Protein AF-A0A2G2F4S7-F1 (afdb_monomer_lite)

Structure (mmCIF, N/CA/C/O backbone):
data_AF-A0A2G2F4S7-F1
#
_entry.id   AF-A0A2G2F4S7-F1
#
loop_
_atom_site.group_PDB
_atom_site.id
_atom_site.type_symbol
_atom_site.label_atom_id
_atom_site.label_alt_id
_atom_site.label_comp_id
_atom_site.label_asym_id
_atom_site.label_entity_id
_atom_site.label_seq_id
_atom_site.pdbx_PDB_ins_code
_atom_site.Cartn_x
_atom_site.Cartn_y
_atom_site.Cartn_z
_atom_site.occupancy
_atom_site.B_iso_or_equiv
_atom_site.auth_seq_id
_atom_site.auth_comp_id
_atom_site.auth_asym_id
_atom_site.auth_atom_id
_atom_site.pdbx_PDB_model_num
ATOM 1 N N . MET A 1 1 ? 14.386 3.477 -25.459 1.00 86.25 1 MET A N 1
ATOM 2 C CA . MET A 1 1 ? 14.648 4.727 -24.698 1.00 86.25 1 MET A CA 1
ATOM 3 C C . MET A 1 1 ? 14.691 4.383 -23.220 1.00 86.25 1 MET A C 1
ATOM 5 O O . MET A 1 1 ? 13.922 3.519 -22.829 1.00 86.25 1 MET A O 1
ATOM 9 N N . THR A 1 2 ? 15.560 4.999 -22.415 1.00 92.56 2 THR A N 1
ATOM 10 C CA . THR A 1 2 ? 15.584 4.765 -20.958 1.00 92.56 2 THR A CA 1
ATOM 11 C C . THR A 1 2 ? 15.075 6.004 -20.234 1.00 92.56 2 THR A C 1
ATOM 13 O O . THR A 1 2 ? 15.556 7.101 -20.508 1.00 92.56 2 THR A O 1
ATOM 16 N N . LYS A 1 3 ? 14.097 5.843 -19.339 1.00 93.88 3 LYS A N 1
ATOM 17 C CA . LYS A 1 3 ? 13.541 6.923 -18.520 1.00 93.88 3 LYS A CA 1
ATOM 18 C C . LYS A 1 3 ? 13.663 6.567 -17.045 1.00 93.88 3 LYS A C 1
ATOM 20 O O . LYS A 1 3 ? 13.126 5.554 -16.609 1.00 93.88 3 LYS A O 1
ATOM 25 N N . THR A 1 4 ? 14.333 7.420 -16.286 1.00 93.81 4 THR A N 1
ATOM 26 C CA . THR A 1 4 ? 14.472 7.258 -14.838 1.00 93.81 4 THR A CA 1
ATOM 27 C C . THR A 1 4 ? 13.411 8.092 -14.132 1.00 93.81 4 THR A C 1
ATOM 29 O O . THR A 1 4 ? 13.209 9.258 -14.468 1.00 93.81 4 THR A O 1
ATOM 32 N N . LEU A 1 5 ? 12.702 7.484 -13.188 1.00 92.06 5 LEU A N 1
ATOM 33 C CA . LEU A 1 5 ? 11.611 8.084 -12.428 1.00 92.06 5 LEU A CA 1
ATOM 34 C C . LEU A 1 5 ? 11.790 7.773 -10.941 1.00 92.06 5 LEU A C 1
ATOM 36 O O . LEU A 1 5 ? 12.429 6.791 -10.562 1.00 92.06 5 LEU A O 1
ATOM 40 N N . ARG A 1 6 ? 11.177 8.587 -10.082 1.00 92.94 6 ARG A N 1
ATOM 41 C CA . ARG A 1 6 ? 11.036 8.241 -8.667 1.00 92.94 6 ARG A CA 1
ATOM 42 C C . ARG A 1 6 ? 10.055 7.080 -8.533 1.00 92.94 6 ARG A C 1
ATOM 44 O O . ARG A 1 6 ? 9.007 7.082 -9.182 1.00 92.94 6 ARG A O 1
ATOM 51 N N . TYR A 1 7 ? 10.360 6.114 -7.674 1.00 93.69 7 TYR A N 1
ATOM 52 C CA . TYR A 1 7 ? 9.402 5.068 -7.348 1.00 93.69 7 TYR A CA 1
ATOM 53 C C . TYR A 1 7 ? 8.193 5.673 -6.636 1.00 93.69 7 TYR A C 1
ATOM 55 O O . TYR A 1 7 ? 8.302 6.198 -5.527 1.00 93.69 7 TYR A O 1
ATOM 63 N N . SER A 1 8 ? 7.041 5.592 -7.288 1.00 93.50 8 SER A N 1
ATOM 64 C CA . SER A 1 8 ? 5.758 6.005 -6.743 1.00 93.50 8 SER A CA 1
ATOM 65 C C . SER A 1 8 ? 4.651 5.176 -7.386 1.00 93.50 8 SER A C 1
ATOM 67 O O . SER A 1 8 ? 4.813 4.674 -8.504 1.00 93.50 8 SER A O 1
ATOM 69 N N . THR A 1 9 ? 3.537 5.012 -6.677 1.00 93.81 9 THR A N 1
ATOM 70 C CA . THR A 1 9 ? 2.389 4.244 -7.174 1.00 93.81 9 THR A CA 1
ATOM 71 C C . THR A 1 9 ? 1.823 4.871 -8.448 1.00 93.81 9 THR A C 1
ATOM 73 O O . THR A 1 9 ? 1.446 4.152 -9.366 1.00 93.81 9 THR A O 1
ATOM 76 N N . GLU A 1 10 ? 1.854 6.198 -8.557 1.00 95.12 10 GLU A N 1
ATOM 77 C CA . GLU A 1 10 ? 1.366 6.949 -9.717 1.00 95.12 10 GLU A CA 1
ATOM 78 C C . GLU A 1 10 ? 2.208 6.661 -10.966 1.00 95.12 10 GLU A C 1
ATOM 80 O O . GLU A 1 10 ? 1.663 6.420 -12.040 1.00 95.12 10 GLU A O 1
ATOM 85 N N . ASN A 1 11 ? 3.539 6.622 -10.832 1.00 95.38 11 ASN A N 1
ATOM 86 C CA . ASN A 1 11 ? 4.430 6.308 -11.952 1.00 95.38 11 ASN A CA 1
ATOM 87 C C . ASN A 1 11 ? 4.280 4.854 -12.416 1.00 95.38 11 ASN A C 1
ATOM 89 O O . ASN A 1 11 ? 4.353 4.582 -13.613 1.00 95.38 11 ASN A O 1
ATOM 93 N N . ILE A 1 12 ? 4.056 3.924 -11.483 1.00 96.12 12 ILE A N 1
ATOM 94 C CA . ILE A 1 12 ? 3.771 2.518 -11.804 1.00 96.12 12 ILE A CA 1
ATOM 95 C C . ILE A 1 12 ? 2.440 2.417 -12.550 1.00 96.12 12 ILE A C 1
ATOM 97 O O . ILE A 1 12 ? 2.368 1.771 -13.595 1.00 96.12 12 ILE A O 1
ATOM 101 N N . GLN A 1 13 ? 1.407 3.090 -12.039 1.00 96.75 13 GLN A N 1
ATOM 102 C CA . GLN A 1 13 ? 0.083 3.103 -12.646 1.00 96.75 13 GLN A CA 1
ATOM 103 C C . GLN A 1 13 ? 0.127 3.674 -14.065 1.00 96.75 13 GLN A C 1
ATOM 105 O O . GLN A 1 13 ? -0.440 3.084 -14.976 1.00 96.75 13 GLN A O 1
ATOM 110 N N . LEU A 1 14 ? 0.888 4.749 -14.284 1.00 96.12 14 LEU A N 1
ATOM 111 C CA . LEU A 1 14 ? 1.078 5.339 -15.607 1.00 96.12 14 LEU A CA 1
ATOM 112 C C . LEU A 1 14 ? 1.657 4.334 -16.620 1.00 96.12 14 LEU A C 1
ATOM 114 O O . LEU A 1 14 ? 1.235 4.305 -17.777 1.00 96.12 14 LEU A O 1
ATOM 118 N N . ILE A 1 15 ? 2.623 3.509 -16.199 1.00 96.06 15 ILE A N 1
ATOM 119 C CA . ILE A 1 15 ? 3.215 2.465 -17.052 1.00 96.06 15 ILE A CA 1
ATOM 120 C C . ILE A 1 15 ? 2.180 1.375 -17.352 1.00 96.06 15 ILE A C 1
ATOM 122 O O . ILE A 1 15 ? 2.045 0.961 -18.506 1.00 96.06 15 ILE A O 1
ATOM 126 N N . PHE A 1 16 ? 1.431 0.937 -16.340 1.00 97.19 16 PHE A N 1
ATOM 127 C CA . PHE A 1 16 ? 0.378 -0.064 -16.500 1.00 97.19 16 PHE A CA 1
ATOM 128 C C . PHE A 1 16 ? -0.735 0.410 -17.443 1.00 97.19 16 PHE A C 1
ATOM 130 O O . PHE A 1 16 ? -1.082 -0.289 -18.395 1.00 97.19 16 PHE A O 1
ATOM 137 N N . ASP A 1 17 ? -1.245 1.623 -17.235 1.00 96.75 17 ASP A N 1
ATOM 138 C CA . ASP A 1 17 ? -2.296 2.218 -18.061 1.00 96.75 17 ASP A CA 1
ATOM 139 C C . ASP A 1 17 ? -1.832 2.383 -19.510 1.00 96.75 17 ASP A C 1
ATOM 141 O O . ASP A 1 17 ? -2.603 2.158 -20.444 1.00 96.75 17 ASP A O 1
ATOM 145 N N . ASN A 1 18 ? -0.552 2.708 -19.725 1.00 94.88 18 ASN A N 1
ATOM 146 C CA . ASN A 1 18 ? 0.023 2.746 -21.065 1.00 94.88 18 ASN A CA 1
ATOM 147 C C . ASN A 1 18 ? -0.037 1.375 -21.753 1.00 94.88 18 ASN A C 1
ATOM 149 O O . ASN A 1 18 ? -0.498 1.292 -22.893 1.00 94.88 18 ASN A O 1
ATOM 153 N N . LEU A 1 19 ? 0.381 0.305 -21.069 1.00 95.12 19 LEU A N 1
ATOM 154 C CA . LEU A 1 19 ? 0.315 -1.053 -21.614 1.00 95.12 19 LEU A CA 1
ATOM 155 C C . LEU A 1 19 ? -1.133 -1.492 -21.873 1.00 95.12 19 LEU A C 1
ATOM 157 O O . LEU A 1 19 ? -1.425 -2.025 -22.944 1.00 95.12 19 LEU A O 1
ATOM 161 N N . LYS A 1 20 ? -2.050 -1.193 -20.946 1.00 96.56 20 LYS A N 1
ATOM 162 C CA . LYS A 1 20 ? -3.486 -1.469 -21.083 1.00 96.56 20 LYS A CA 1
ATOM 163 C C . LYS A 1 20 ? -4.085 -0.777 -22.304 1.00 96.56 20 LYS A C 1
ATOM 165 O O . LYS A 1 20 ? -4.735 -1.431 -23.113 1.00 96.56 20 LYS A O 1
ATOM 170 N N . ASN A 1 21 ? -3.812 0.513 -22.486 1.00 95.56 21 ASN A N 1
ATOM 171 C CA . ASN A 1 21 ? -4.288 1.282 -23.639 1.00 95.56 21 ASN A CA 1
ATOM 172 C C . ASN A 1 21 ? -3.726 0.757 -24.966 1.00 95.56 21 ASN A C 1
ATOM 174 O O . ASN A 1 21 ? -4.396 0.775 -25.994 1.00 95.56 21 ASN A O 1
ATOM 178 N N . ILE A 1 22 ? -2.487 0.276 -24.966 1.00 92.62 22 ILE A N 1
ATOM 179 C CA . ILE A 1 22 ? -1.871 -0.313 -26.156 1.00 92.62 22 ILE A CA 1
ATOM 180 C C . ILE A 1 22 ? -2.494 -1.683 -26.480 1.00 92.62 22 ILE A C 1
ATOM 182 O O . ILE A 1 22 ? -2.705 -2.009 -27.652 1.00 92.62 22 ILE A O 1
ATOM 186 N N . GLN A 1 23 ? -2.835 -2.471 -25.457 1.00 93.88 23 GLN A N 1
ATOM 187 C CA . GLN A 1 23 ? -3.531 -3.744 -25.626 1.00 93.88 23 GLN A CA 1
ATOM 188 C C . GLN A 1 23 ? -4.961 -3.553 -26.148 1.00 93.88 23 GLN A C 1
ATOM 190 O O . GLN A 1 23 ? -5.363 -4.280 -27.055 1.00 93.88 23 GLN A O 1
ATOM 195 N N . THR A 1 24 ? -5.704 -2.551 -25.662 1.00 94.38 24 THR A N 1
ATOM 196 C CA . THR A 1 24 ? -7.058 -2.248 -26.172 1.00 94.38 24 THR A CA 1
ATOM 197 C C . THR A 1 24 ? -7.052 -1.783 -27.630 1.00 94.38 24 THR A C 1
ATOM 199 O O . THR A 1 24 ? -8.020 -2.013 -28.346 1.00 94.38 24 THR A O 1
ATOM 202 N N . GLN A 1 25 ? -5.944 -1.209 -28.110 1.00 93.00 25 GLN A N 1
ATOM 203 C CA . GLN A 1 25 ? -5.728 -0.868 -29.524 1.00 93.00 25 GLN A CA 1
ATOM 204 C C . GLN A 1 25 ? -5.331 -2.074 -30.402 1.00 93.00 25 GLN A C 1
ATOM 206 O O . GLN A 1 25 ? -4.985 -1.896 -31.571 1.00 93.00 25 GLN A O 1
ATOM 211 N N . GLY A 1 26 ? -5.317 -3.294 -29.854 1.00 90.31 26 GLY A N 1
ATOM 212 C CA . GLY A 1 26 ? -4.954 -4.516 -30.579 1.00 90.31 26 GLY A CA 1
ATOM 213 C C . GLY A 1 26 ? -3.453 -4.669 -30.846 1.00 90.31 26 GLY A C 1
ATOM 214 O O . GLY A 1 26 ? -3.053 -5.523 -31.633 1.00 90.31 26 GLY A O 1
ATOM 215 N N . LYS A 1 27 ? -2.604 -3.855 -30.207 1.00 89.00 27 LYS A N 1
ATOM 216 C CA . LYS A 1 27 ? -1.142 -3.872 -30.388 1.00 89.00 27 LYS A CA 1
ATOM 217 C C . LYS A 1 27 ? -0.421 -4.247 -29.099 1.00 89.00 27 LYS A C 1
ATOM 219 O O . LYS A 1 27 ? 0.514 -3.552 -28.710 1.00 89.00 27 LYS A O 1
ATOM 224 N N . ALA A 1 28 ? -0.859 -5.325 -28.444 1.00 91.06 28 ALA A N 1
ATOM 225 C CA . ALA A 1 28 ? -0.285 -5.794 -27.183 1.00 91.06 28 ALA A CA 1
ATOM 226 C C . ALA A 1 28 ? 1.253 -5.823 -27.238 1.00 91.06 28 ALA A C 1
ATOM 228 O O . ALA A 1 28 ? 1.849 -6.304 -28.205 1.00 91.06 28 ALA A O 1
ATOM 229 N N . ARG A 1 29 ? 1.888 -5.260 -26.208 1.00 93.56 29 ARG A N 1
ATOM 230 C CA . ARG A 1 29 ? 3.345 -5.230 -26.075 1.00 93.56 29 ARG A CA 1
ATOM 231 C C . ARG A 1 29 ? 3.771 -6.192 -24.992 1.00 93.56 29 ARG A C 1
ATOM 233 O O . ARG A 1 29 ? 3.187 -6.193 -23.912 1.00 93.56 29 ARG A O 1
ATOM 240 N N . ASP A 1 30 ? 4.840 -6.920 -25.272 1.00 96.25 30 ASP A N 1
ATOM 241 C CA . ASP A 1 30 ? 5.502 -7.681 -24.231 1.00 96.25 30 ASP A CA 1
ATOM 242 C C . ASP A 1 30 ? 6.192 -6.719 -23.265 1.00 96.25 30 ASP A C 1
ATOM 244 O O . ASP A 1 30 ? 6.779 -5.705 -23.669 1.00 96.25 30 ASP A O 1
ATOM 248 N N . PHE A 1 31 ? 6.175 -7.074 -21.994 1.00 96.62 31 PHE A N 1
ATOM 249 C CA . PHE A 1 31 ? 6.892 -6.390 -20.943 1.00 96.62 31 PHE A CA 1
ATOM 250 C C . PHE A 1 31 ? 7.660 -7.394 -20.082 1.00 96.62 31 PHE A C 1
ATOM 252 O O . PHE A 1 31 ? 7.333 -8.575 -20.024 1.00 96.62 31 PHE A O 1
ATOM 259 N N . GLU A 1 32 ? 8.701 -6.911 -19.420 1.00 97.06 32 GLU A N 1
ATOM 260 C CA . GLU A 1 32 ? 9.493 -7.646 -18.439 1.00 97.06 32 GLU A CA 1
ATOM 261 C C . GLU A 1 32 ? 9.746 -6.722 -17.247 1.00 97.06 32 GLU A C 1
ATOM 263 O O . GLU A 1 32 ? 9.950 -5.515 -17.424 1.00 97.06 32 GLU A O 1
ATOM 268 N N . ILE A 1 33 ? 9.723 -7.271 -16.034 1.00 97.75 33 ILE A N 1
ATOM 269 C CA . ILE A 1 33 ? 9.942 -6.494 -14.810 1.00 97.75 33 ILE A CA 1
ATOM 270 C C . ILE A 1 33 ? 11.137 -7.068 -14.066 1.00 97.75 33 ILE A C 1
ATOM 272 O O . ILE A 1 33 ? 11.222 -8.275 -13.814 1.00 97.75 33 ILE A O 1
ATOM 276 N N . ARG A 1 34 ? 12.065 -6.184 -13.703 1.00 97.25 34 ARG A N 1
ATOM 277 C CA . ARG A 1 34 ? 13.264 -6.510 -12.936 1.00 97.25 34 ARG A CA 1
ATOM 278 C C . ARG A 1 34 ? 13.324 -5.712 -11.645 1.00 97.25 34 ARG A C 1
ATOM 280 O O . ARG A 1 34 ? 12.924 -4.552 -11.619 1.00 97.25 34 ARG A O 1
ATOM 287 N N . ILE A 1 35 ? 13.869 -6.314 -10.600 1.00 95.75 35 ILE A N 1
ATOM 288 C CA . ILE A 1 35 ? 14.185 -5.654 -9.332 1.00 95.75 35 ILE A CA 1
ATOM 289 C C . ILE A 1 35 ? 15.683 -5.809 -9.122 1.00 95.75 35 ILE A C 1
ATOM 291 O O . ILE A 1 35 ? 16.157 -6.940 -9.096 1.00 95.75 35 ILE A O 1
ATOM 295 N N . ASP A 1 36 ? 16.417 -4.701 -9.009 1.00 92.19 36 ASP A N 1
ATOM 296 C CA . ASP A 1 36 ? 17.885 -4.714 -8.880 1.00 92.19 36 ASP A CA 1
ATOM 297 C C . ASP A 1 36 ? 18.557 -5.639 -9.926 1.00 92.19 36 ASP A C 1
ATOM 299 O O . ASP A 1 36 ? 19.353 -6.513 -9.597 1.00 92.19 36 ASP A O 1
ATOM 303 N N . ASP A 1 37 ? 18.139 -5.503 -11.190 1.00 90.50 37 ASP A N 1
ATOM 304 C CA . ASP A 1 37 ? 18.515 -6.342 -12.343 1.00 90.50 37 ASP A CA 1
ATOM 305 C C . ASP A 1 37 ? 18.082 -7.824 -12.322 1.00 90.50 37 ASP A C 1
ATOM 307 O O . ASP A 1 37 ? 18.192 -8.500 -13.351 1.00 90.50 37 ASP A O 1
ATOM 311 N N . PHE A 1 38 ? 17.475 -8.324 -11.243 1.00 93.38 38 PHE A N 1
ATOM 312 C CA . PHE A 1 38 ? 16.875 -9.662 -11.207 1.00 93.38 38 PHE A CA 1
ATOM 313 C C . PHE A 1 38 ? 15.505 -9.690 -11.880 1.00 93.38 38 PHE A C 1
ATOM 315 O O . PHE A 1 38 ? 14.613 -8.914 -11.537 1.00 93.38 38 PHE A O 1
ATOM 322 N N . ILE A 1 39 ? 15.305 -10.628 -12.807 1.00 95.75 39 ILE A N 1
ATOM 323 C CA . ILE A 1 39 ? 14.024 -10.822 -13.498 1.00 95.75 39 ILE A CA 1
ATOM 324 C C . ILE A 1 39 ? 13.000 -11.389 -12.512 1.00 95.75 39 ILE A C 1
ATOM 326 O O . ILE A 1 39 ? 13.179 -12.480 -11.979 1.00 95.75 39 ILE A O 1
ATOM 330 N N . THR A 1 40 ? 11.917 -10.645 -12.292 1.00 96.25 40 THR A N 1
ATOM 331 C CA . THR A 1 40 ? 10.813 -11.040 -11.397 1.00 96.25 40 THR A CA 1
ATOM 332 C C . THR A 1 40 ? 9.548 -11.379 -12.162 1.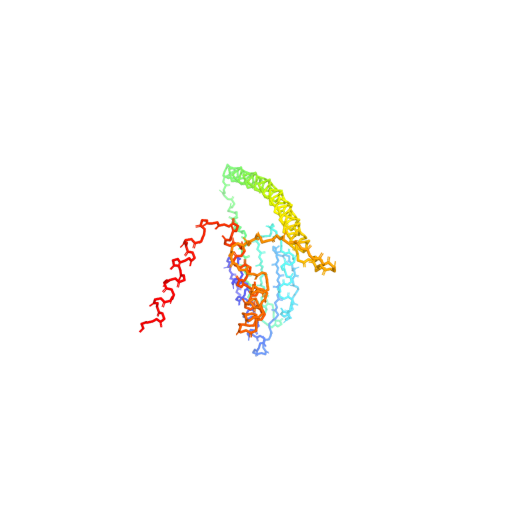00 96.25 40 THR A C 1
ATOM 334 O O . THR A 1 40 ? 8.824 -12.291 -11.776 1.00 96.25 40 THR A O 1
ATOM 337 N N . VAL A 1 41 ? 9.316 -10.702 -13.283 1.00 97.00 41 VAL A N 1
ATOM 338 C CA . VAL A 1 41 ? 8.296 -11.080 -14.259 1.00 97.00 41 VAL A CA 1
ATOM 339 C C . VAL A 1 41 ? 9.010 -11.289 -15.581 1.00 97.00 41 VAL A C 1
ATOM 341 O O . VAL A 1 41 ? 9.605 -10.347 -16.106 1.00 97.00 41 VAL A O 1
ATOM 344 N N . GLN A 1 42 ? 8.992 -12.528 -16.080 1.00 96.06 42 GLN A N 1
ATOM 345 C CA . GLN A 1 42 ? 9.560 -12.862 -17.386 1.00 96.06 42 GLN A CA 1
ATOM 346 C C . GLN A 1 42 ? 8.800 -12.146 -18.503 1.00 96.06 42 GLN A C 1
ATOM 348 O O . GLN A 1 42 ? 7.640 -11.775 -18.330 1.00 96.06 42 GLN A O 1
ATOM 353 N N . ARG A 1 43 ? 9.456 -11.982 -19.657 1.00 95.62 43 ARG A N 1
ATOM 354 C CA . ARG A 1 43 ? 8.863 -11.367 -20.845 1.00 95.62 43 ARG A CA 1
ATOM 355 C C . ARG A 1 43 ? 7.497 -11.990 -21.170 1.00 95.62 43 ARG A C 1
ATOM 357 O O . ARG A 1 43 ? 7.424 -13.153 -21.556 1.00 95.62 43 ARG A O 1
ATOM 364 N N . THR A 1 44 ? 6.438 -11.197 -21.046 1.00 95.88 44 THR A N 1
ATOM 365 C CA . THR A 1 44 ? 5.045 -11.614 -21.257 1.00 95.88 44 THR A CA 1
ATOM 366 C C . THR A 1 44 ? 4.204 -10.446 -21.763 1.00 95.88 44 THR A C 1
ATOM 368 O O . THR A 1 44 ? 4.567 -9.292 -21.559 1.00 95.88 44 THR A O 1
ATOM 371 N N . ASN A 1 45 ? 3.077 -10.720 -22.415 1.00 94.69 45 ASN A N 1
ATOM 372 C CA . ASN A 1 45 ? 2.063 -9.720 -22.770 1.00 94.69 45 ASN A CA 1
ATOM 373 C C . ASN A 1 45 ? 0.823 -9.781 -21.856 1.00 94.69 45 ASN A C 1
ATOM 375 O O . ASN A 1 45 ? -0.131 -9.030 -22.061 1.00 94.69 45 ASN A O 1
ATOM 379 N N . ASP A 1 46 ? 0.832 -10.667 -20.858 1.00 95.75 46 ASP A N 1
ATOM 380 C CA . ASP A 1 46 ? -0.268 -10.844 -19.920 1.00 95.75 46 ASP A CA 1
ATOM 381 C C . ASP A 1 46 ? -0.216 -9.797 -18.799 1.00 95.75 46 ASP A C 1
ATOM 383 O O . ASP A 1 46 ? 0.614 -9.862 -17.889 1.00 95.75 46 ASP A O 1
ATOM 387 N N . LEU A 1 47 ? -1.137 -8.833 -18.849 1.00 95.62 47 LEU A N 1
ATOM 388 C CA . LEU A 1 47 ? -1.259 -7.777 -17.842 1.00 95.62 47 LEU A CA 1
ATOM 389 C C . LEU A 1 47 ? -1.650 -8.278 -16.452 1.00 95.62 47 LEU A C 1
ATOM 391 O O . LEU A 1 47 ? -1.400 -7.564 -15.480 1.00 95.62 47 LEU A O 1
ATOM 395 N N . SER A 1 48 ? -2.233 -9.472 -16.322 1.00 96.00 48 SER A N 1
ATOM 396 C CA . SER A 1 48 ? -2.577 -10.026 -15.008 1.00 96.00 48 SER A CA 1
ATOM 397 C C . SER A 1 48 ? -1.331 -10.266 -14.146 1.00 96.00 48 SER A C 1
ATOM 399 O O . SER A 1 48 ? -1.378 -10.130 -12.924 1.00 96.00 48 SER A O 1
ATOM 401 N N . LEU A 1 49 ? -0.186 -10.508 -14.795 1.00 95.44 49 LEU A N 1
ATOM 402 C CA . LEU A 1 49 ? 1.105 -10.736 -14.152 1.00 95.44 49 LEU A CA 1
ATOM 403 C C . LEU A 1 49 ? 1.853 -9.439 -13.819 1.00 95.44 49 LEU A C 1
ATOM 405 O O . LEU A 1 49 ? 2.900 -9.481 -13.169 1.00 95.44 49 LEU A O 1
ATOM 409 N N . PHE A 1 50 ? 1.338 -8.278 -14.237 1.00 96.81 50 PHE A N 1
ATOM 410 C CA . PHE A 1 50 ? 2.057 -7.012 -14.113 1.00 96.81 50 PHE A CA 1
ATOM 411 C C . PHE A 1 50 ? 2.394 -6.662 -12.664 1.00 96.81 50 PHE A C 1
ATOM 413 O O . PHE A 1 50 ? 3.481 -6.166 -12.409 1.00 96.81 50 PHE A O 1
ATOM 420 N N . TYR A 1 51 ? 1.512 -6.938 -11.701 1.00 96.69 51 TYR A N 1
ATOM 421 C CA . TYR A 1 51 ? 1.751 -6.603 -10.292 1.00 96.69 51 TYR A CA 1
ATOM 422 C C . TYR A 1 51 ? 2.474 -7.707 -9.504 1.00 96.69 51 TYR A C 1
ATOM 424 O O . TYR A 1 51 ? 2.818 -7.498 -8.341 1.00 96.69 51 TYR A O 1
ATOM 432 N N . CYS A 1 52 ? 2.786 -8.856 -10.116 1.00 95.12 52 CYS A N 1
ATOM 433 C CA . CYS A 1 52 ? 3.439 -9.971 -9.422 1.00 95.12 52 CYS A CA 1
ATOM 434 C C . CYS A 1 52 ? 4.833 -9.621 -8.875 1.00 95.12 52 CYS A C 1
ATOM 436 O O . CYS A 1 52 ? 5.259 -10.213 -7.882 1.00 95.12 52 CYS A O 1
ATOM 438 N N . TYR A 1 53 ? 5.526 -8.629 -9.454 1.00 94.81 53 TYR A N 1
ATOM 439 C CA . TYR A 1 53 ? 6.825 -8.169 -8.943 1.00 94.81 53 TYR A CA 1
ATOM 440 C C . TYR A 1 53 ? 6.746 -7.658 -7.495 1.00 94.81 53 TYR A C 1
ATOM 442 O O . TYR A 1 53 ? 7.744 -7.706 -6.778 1.00 94.81 53 TYR A O 1
ATOM 450 N N . GLN A 1 54 ? 5.577 -7.193 -7.036 1.00 94.06 54 GLN A N 1
ATOM 451 C CA . GLN A 1 54 ? 5.404 -6.677 -5.675 1.00 94.06 54 GLN A CA 1
ATOM 452 C C . GLN A 1 54 ? 5.725 -7.735 -4.612 1.00 94.06 54 GLN A C 1
ATOM 454 O O . GLN A 1 54 ? 6.268 -7.393 -3.565 1.00 94.06 54 GLN A O 1
ATOM 459 N N . ASN A 1 55 ? 5.490 -9.016 -4.911 1.00 92.56 55 ASN A N 1
ATOM 460 C CA . ASN A 1 55 ? 5.808 -10.129 -4.011 1.00 92.56 55 ASN A CA 1
ATOM 461 C C . ASN A 1 55 ? 7.322 -10.325 -3.827 1.00 92.56 55 ASN A C 1
ATOM 463 O O . ASN A 1 55 ? 7.770 -10.791 -2.783 1.00 92.56 55 ASN A O 1
ATOM 467 N N . ALA A 1 56 ? 8.114 -9.968 -4.839 1.00 90.38 56 ALA A N 1
ATOM 468 C CA . ALA A 1 56 ? 9.571 -10.057 -4.809 1.00 90.38 56 ALA A CA 1
ATOM 469 C C . ALA A 1 56 ? 10.236 -8.765 -4.297 1.00 90.38 56 ALA A C 1
ATOM 471 O O . ALA A 1 56 ? 11.448 -8.733 -4.073 1.00 90.38 56 ALA A O 1
ATOM 472 N N . LEU A 1 57 ? 9.460 -7.695 -4.104 1.00 92.19 57 LEU A N 1
ATOM 473 C CA . LEU A 1 57 ? 9.968 -6.386 -3.729 1.00 92.19 57 LEU A CA 1
ATOM 474 C C . LEU A 1 57 ? 10.307 -6.335 -2.234 1.00 92.19 57 LEU A C 1
ATOM 476 O O . LEU A 1 57 ? 9.429 -6.305 -1.373 1.00 92.19 57 LEU A O 1
ATOM 480 N N . LYS A 1 58 ? 11.600 -6.262 -1.906 1.00 90.38 58 LYS A N 1
ATOM 481 C CA . LYS A 1 58 ? 12.074 -6.202 -0.514 1.00 90.38 58 LYS A CA 1
ATOM 482 C C . LYS A 1 58 ? 12.248 -4.763 -0.043 1.00 90.38 58 LYS A C 1
ATOM 484 O O . LYS A 1 58 ? 12.360 -3.835 -0.841 1.00 90.38 58 LYS A O 1
ATOM 489 N N . ARG A 1 59 ? 12.337 -4.548 1.275 1.00 81.88 59 ARG A N 1
ATOM 490 C CA . ARG A 1 59 ? 12.724 -3.241 1.855 1.00 81.88 59 ARG A CA 1
ATOM 491 C C . ARG A 1 59 ? 14.125 -2.805 1.408 1.00 81.88 59 ARG A C 1
ATOM 493 O O . ARG A 1 59 ? 14.437 -1.616 1.371 1.00 81.88 59 ARG A O 1
ATOM 500 N N . GLU A 1 60 ? 14.972 -3.775 1.092 1.00 84.12 60 GLU A N 1
ATOM 501 C CA . GLU A 1 60 ? 16.350 -3.554 0.677 1.00 84.12 60 GLU A CA 1
ATOM 502 C C . GLU A 1 60 ? 16.484 -3.093 -0.772 1.00 84.12 60 GLU A C 1
ATOM 504 O O . GLU A 1 60 ? 17.437 -2.370 -1.046 1.00 84.12 60 GLU A O 1
ATOM 509 N N . SER A 1 61 ? 15.512 -3.408 -1.634 1.00 89.38 61 SER A N 1
ATOM 510 C CA . SER A 1 61 ? 15.601 -3.160 -3.072 1.00 89.38 61 SER A CA 1
ATOM 511 C C . SER A 1 61 ? 15.752 -1.683 -3.422 1.00 89.38 61 SER A C 1
ATOM 513 O O . SER A 1 61 ? 15.026 -0.833 -2.887 1.00 89.38 61 SER A O 1
ATOM 515 N N . ASN A 1 62 ? 16.667 -1.393 -4.342 1.00 90.25 62 ASN A N 1
ATOM 516 C CA . ASN A 1 62 ? 17.062 -0.038 -4.713 1.00 90.25 62 ASN A CA 1
ATOM 517 C C . ASN A 1 62 ? 16.235 0.483 -5.883 1.00 90.25 62 ASN A C 1
ATOM 519 O O . ASN A 1 62 ? 15.786 1.629 -5.843 1.00 90.25 62 ASN A O 1
ATOM 523 N N . GLU A 1 63 ? 15.984 -0.357 -6.886 1.00 93.44 63 GLU A N 1
ATOM 524 C CA . GLU A 1 63 ? 15.248 0.037 -8.085 1.00 93.44 63 GLU A CA 1
ATOM 525 C C . GLU A 1 63 ? 14.351 -1.066 -8.650 1.00 93.44 63 GLU A C 1
ATOM 527 O O . GLU A 1 63 ? 14.562 -2.262 -8.440 1.00 93.44 63 GLU A O 1
ATOM 532 N N . VAL A 1 64 ? 13.332 -0.637 -9.395 1.00 96.00 64 VAL A N 1
ATOM 533 C CA . VAL A 1 64 ? 12.472 -1.511 -10.196 1.00 96.00 64 VAL A CA 1
ATOM 534 C C . VAL A 1 64 ? 12.520 -1.043 -11.643 1.00 96.00 64 VAL A C 1
ATOM 536 O O . VAL A 1 64 ? 12.214 0.108 -11.945 1.00 96.00 64 VAL A O 1
ATOM 539 N N . SER A 1 65 ? 12.905 -1.938 -12.540 1.00 96.94 65 SER A N 1
ATOM 540 C CA . SER A 1 65 ? 13.045 -1.687 -13.967 1.00 96.94 65 SER A CA 1
ATOM 541 C C . SER A 1 65 ? 11.903 -2.350 -14.737 1.00 96.94 65 SER A C 1
ATOM 543 O O . SER A 1 65 ? 11.758 -3.568 -14.703 1.00 96.94 65 SER A O 1
ATOM 545 N N . PHE A 1 66 ? 11.129 -1.565 -15.482 1.00 97.19 66 PHE A N 1
ATOM 546 C CA . PHE A 1 66 ? 10.085 -2.038 -16.393 1.00 97.19 66 PHE A CA 1
ATOM 547 C C . PHE A 1 66 ? 10.592 -1.918 -17.828 1.00 97.19 66 PHE A C 1
ATOM 549 O O . PHE A 1 66 ? 10.944 -0.827 -18.278 1.00 97.19 66 PHE A O 1
ATOM 556 N N . ILE A 1 67 ? 10.646 -3.025 -18.555 1.00 96.75 67 ILE A N 1
ATOM 557 C CA . ILE A 1 67 ? 11.158 -3.093 -19.924 1.00 96.75 67 ILE A CA 1
ATOM 558 C C . ILE A 1 67 ? 9.986 -3.409 -20.845 1.00 96.75 67 ILE A C 1
ATOM 560 O O . ILE A 1 67 ? 9.377 -4.461 -20.714 1.00 96.75 67 ILE A O 1
ATOM 564 N N . LEU A 1 68 ? 9.666 -2.509 -21.773 1.00 96.12 68 LEU A N 1
ATOM 565 C CA . LEU A 1 68 ? 8.550 -2.643 -22.710 1.00 96.12 68 LEU A CA 1
ATOM 566 C C . LEU A 1 68 ? 9.101 -2.870 -24.119 1.00 96.12 68 LEU A C 1
ATOM 568 O O . LEU A 1 68 ? 9.750 -1.986 -24.689 1.00 96.12 68 LEU A O 1
ATOM 572 N N . TYR A 1 69 ? 8.839 -4.034 -24.702 1.00 95.38 69 TYR A N 1
ATOM 573 C CA . TYR A 1 69 ? 9.369 -4.420 -26.007 1.00 95.38 69 TYR A CA 1
ATOM 574 C C . TYR A 1 69 ? 8.519 -3.883 -27.161 1.00 95.38 69 TYR A C 1
ATOM 576 O O . TYR A 1 69 ? 7.292 -3.778 -27.096 1.00 95.38 69 TYR A O 1
ATOM 584 N N . LYS A 1 70 ? 9.189 -3.552 -28.268 1.00 90.94 70 LYS A N 1
ATOM 585 C CA . LYS A 1 70 ? 8.553 -3.144 -29.527 1.00 90.94 70 LYS A CA 1
ATOM 586 C C . LYS A 1 70 ?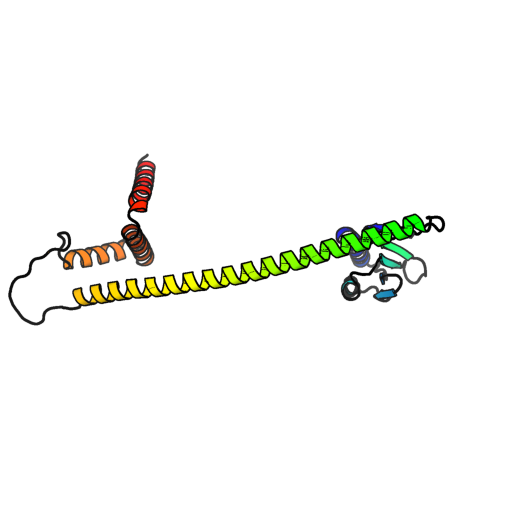 8.446 -4.366 -30.439 1.00 90.94 70 LYS A C 1
ATOM 588 O O . LYS A 1 70 ? 9.328 -4.613 -31.269 1.00 90.94 70 LYS A O 1
ATOM 593 N N . GLY A 1 71 ? 7.375 -5.139 -30.240 1.00 84.88 71 GLY A N 1
ATOM 594 C CA . GLY A 1 71 ? 7.126 -6.408 -30.932 1.00 84.88 71 GLY A CA 1
ATOM 595 C C . GLY A 1 71 ? 8.200 -7.460 -30.634 1.00 84.88 71 GLY A C 1
ATOM 596 O O . GLY A 1 71 ? 8.820 -7.452 -29.573 1.00 84.88 71 GLY A O 1
ATOM 597 N N . ASN A 1 72 ? 8.492 -8.325 -31.607 1.00 81.81 72 ASN A N 1
ATOM 598 C CA . ASN A 1 72 ? 9.478 -9.409 -31.463 1.00 81.81 72 ASN A CA 1
ATOM 599 C C . ASN A 1 72 ? 10.943 -8.940 -31.530 1.00 81.81 72 ASN A C 1
ATOM 601 O O . ASN A 1 72 ? 11.867 -9.743 -31.415 1.00 81.81 72 ASN A O 1
ATOM 605 N N . SER A 1 73 ? 11.184 -7.642 -31.723 1.00 82.38 73 SER A N 1
ATOM 606 C CA . SER A 1 73 ? 12.541 -7.103 -31.792 1.00 82.38 73 SER A CA 1
ATOM 607 C C . SER A 1 73 ? 13.185 -6.986 -30.405 1.00 82.38 73 SER A C 1
ATOM 609 O O . SER A 1 73 ? 12.512 -6.935 -29.376 1.00 82.38 73 SER A O 1
ATOM 611 N N . ARG A 1 74 ? 14.518 -6.863 -30.372 1.00 85.19 74 ARG A N 1
ATOM 612 C CA . ARG A 1 74 ? 15.268 -6.513 -29.151 1.00 85.19 74 ARG A CA 1
ATOM 613 C C . ARG A 1 74 ? 15.147 -5.032 -28.767 1.00 85.19 74 ARG A C 1
ATOM 615 O O . ARG A 1 74 ? 15.771 -4.611 -27.801 1.00 85.19 74 ARG A O 1
ATOM 622 N N . LYS A 1 75 ? 14.393 -4.218 -29.516 1.00 92.06 75 LYS A N 1
ATOM 623 C CA . LYS A 1 75 ? 14.207 -2.798 -29.192 1.00 92.06 75 LYS A CA 1
ATOM 624 C C . LYS A 1 75 ? 13.175 -2.666 -28.078 1.00 92.06 75 LYS A C 1
ATOM 626 O O . LYS A 1 75 ? 12.064 -3.180 -28.200 1.00 92.06 75 LYS A O 1
ATOM 631 N N . TYR A 1 76 ? 13.526 -1.924 -27.034 1.00 95.00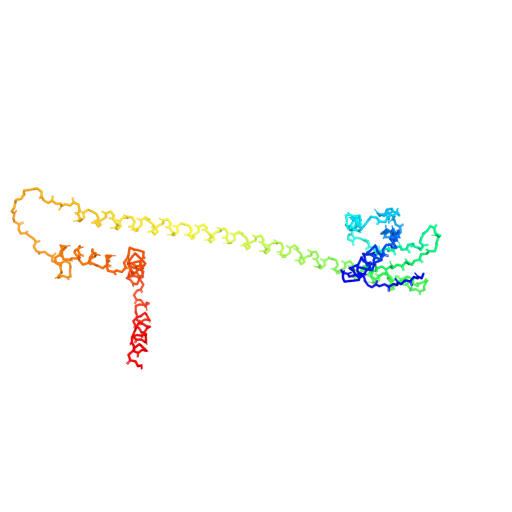 76 TYR A N 1
ATOM 632 C CA . TYR A 1 76 ? 12.654 -1.694 -25.890 1.00 95.00 76 TYR A CA 1
ATOM 633 C C . TYR A 1 76 ? 12.734 -0.258 -25.369 1.00 95.00 76 TYR A C 1
ATOM 635 O O . TYR A 1 76 ? 13.689 0.489 -25.627 1.00 95.00 76 TYR A O 1
ATOM 643 N N . ASP A 1 77 ? 11.708 0.113 -24.615 1.00 95.06 77 ASP A N 1
ATOM 644 C CA . ASP A 1 77 ? 11.712 1.275 -23.738 1.00 95.06 77 ASP A CA 1
ATOM 645 C C . ASP A 1 77 ? 11.827 0.789 -22.286 1.00 95.06 77 ASP A C 1
ATOM 647 O O . ASP A 1 77 ? 11.072 -0.080 -21.863 1.00 95.06 77 ASP A O 1
ATOM 651 N N . LYS A 1 78 ? 12.822 1.289 -21.548 1.00 96.38 78 LYS A N 1
ATOM 652 C CA . LYS A 1 78 ? 13.123 0.907 -20.162 1.00 96.38 78 LYS A CA 1
ATOM 653 C C . LYS A 1 78 ? 12.732 2.053 -19.233 1.00 96.38 78 LYS A C 1
ATOM 655 O O . LYS A 1 78 ? 13.194 3.176 -19.421 1.00 96.38 78 LYS A O 1
ATOM 660 N N . TYR A 1 79 ? 11.930 1.771 -18.219 1.00 96.81 79 TYR A N 1
ATOM 661 C CA . TYR A 1 79 ? 11.593 2.698 -17.145 1.00 96.81 79 TYR A CA 1
ATOM 662 C C . TYR A 1 79 ? 12.249 2.210 -15.862 1.00 96.81 79 TYR A C 1
ATOM 664 O O . TYR A 1 79 ? 11.983 1.092 -15.437 1.00 96.81 79 TYR A O 1
ATOM 672 N N . VAL A 1 80 ? 13.106 3.027 -15.260 1.00 95.81 80 VAL A N 1
ATOM 673 C CA . VAL A 1 80 ? 13.809 2.690 -14.016 1.00 95.81 80 VAL A CA 1
ATOM 674 C C . VAL A 1 80 ? 13.223 3.523 -12.893 1.00 95.81 80 VAL A C 1
ATOM 676 O O . VAL A 1 80 ? 13.334 4.747 -12.907 1.00 95.81 80 VAL A O 1
ATOM 679 N N . LEU A 1 81 ? 12.558 2.870 -11.946 1.00 95.12 81 LEU A N 1
ATOM 680 C CA . LEU A 1 81 ? 11.937 3.503 -10.793 1.00 95.12 81 LEU A CA 1
ATOM 681 C C . LEU A 1 81 ? 12.841 3.335 -9.575 1.00 95.12 81 LEU A C 1
ATOM 683 O O . LEU A 1 81 ? 12.938 2.248 -9.004 1.00 95.12 81 LEU A O 1
ATOM 687 N N . ILE A 1 82 ? 13.475 4.431 -9.169 1.00 92.31 82 ILE A N 1
ATOM 688 C CA . ILE A 1 82 ? 14.433 4.473 -8.062 1.00 92.31 82 ILE A CA 1
ATOM 689 C C . ILE A 1 82 ? 13.672 4.606 -6.735 1.00 92.31 82 ILE A C 1
ATOM 691 O O . ILE A 1 82 ? 12.918 5.563 -6.538 1.00 92.31 82 ILE A O 1
ATOM 695 N N . ARG A 1 83 ? 13.845 3.634 -5.829 1.00 87.12 83 ARG A N 1
ATOM 696 C CA . ARG A 1 83 ? 13.199 3.571 -4.499 1.00 87.12 83 ARG A CA 1
ATOM 697 C C . ARG A 1 83 ? 14.037 4.215 -3.419 1.00 87.12 83 ARG A C 1
ATOM 699 O O . ARG A 1 83 ? 13.549 5.044 -2.658 1.00 87.12 83 ARG A O 1
ATOM 706 N N . LYS A 1 84 ? 15.290 3.795 -3.349 1.00 77.56 84 LYS A N 1
ATOM 707 C CA . LYS A 1 84 ? 16.321 4.456 -2.565 1.00 77.56 84 LYS A CA 1
ATOM 708 C C . LYS A 1 84 ? 17.121 5.239 -3.568 1.00 77.56 84 LYS A C 1
ATOM 710 O O . LYS A 1 84 ? 17.495 4.656 -4.578 1.00 77.56 84 LYS A O 1
ATOM 715 N N . GLU A 1 85 ? 17.355 6.522 -3.320 1.00 59.59 85 GLU A N 1
ATOM 716 C CA . GLU A 1 85 ? 18.357 7.248 -4.090 1.00 59.59 85 GLU A CA 1
ATOM 717 C C . GLU A 1 85 ? 19.645 6.436 -3.998 1.00 59.59 85 GLU A C 1
ATOM 719 O O . GLU A 1 85 ? 20.302 6.397 -2.956 1.00 59.59 85 GLU A O 1
ATOM 724 N N . ALA A 1 86 ? 19.964 5.709 -5.069 1.00 48.88 86 ALA A N 1
ATOM 725 C CA . ALA A 1 86 ? 21.306 5.237 -5.274 1.00 48.88 86 ALA A CA 1
ATOM 726 C C . ALA A 1 86 ? 22.097 6.532 -5.385 1.00 48.88 86 ALA A C 1
ATOM 728 O O . ALA A 1 86 ? 22.065 7.195 -6.422 1.00 48.88 86 ALA A O 1
ATOM 729 N N . LYS A 1 87 ? 22.719 6.954 -4.279 1.00 47.41 87 LYS A N 1
ATOM 730 C CA . LYS A 1 87 ? 23.817 7.901 -4.363 1.00 47.41 87 LYS A CA 1
ATOM 731 C C . LYS A 1 87 ? 24.789 7.222 -5.306 1.00 47.41 87 LYS A C 1
ATOM 733 O O . LYS A 1 87 ? 25.366 6.195 -4.961 1.00 47.41 87 LYS A O 1
ATOM 738 N N . ILE A 1 88 ? 24.810 7.704 -6.545 1.00 43.81 88 ILE A N 1
ATOM 739 C CA . ILE A 1 88 ? 25.748 7.277 -7.566 1.00 43.81 88 ILE A CA 1
ATOM 740 C C . ILE A 1 88 ? 27.098 7.510 -6.909 1.00 43.81 88 ILE A C 1
ATOM 742 O O . ILE A 1 88 ? 27.487 8.658 -6.705 1.00 43.81 88 ILE A O 1
ATOM 746 N N . PHE A 1 89 ? 27.728 6.427 -6.457 1.00 43.84 89 PHE A N 1
ATOM 747 C CA . PHE A 1 89 ? 29.030 6.487 -5.823 1.00 43.84 89 PHE A CA 1
ATOM 748 C C . PHE A 1 89 ? 29.978 7.054 -6.869 1.00 43.84 89 PHE A C 1
ATOM 750 O O . PHE A 1 89 ? 30.358 6.379 -7.826 1.00 43.84 89 PHE A O 1
ATOM 757 N N . SER A 1 90 ? 30.288 8.337 -6.722 1.00 45.69 90 SER A N 1
ATOM 758 C CA . SER A 1 90 ? 31.367 8.956 -7.465 1.00 45.69 90 SER A CA 1
ATOM 759 C C . SER A 1 90 ? 32.655 8.341 -6.912 1.00 45.69 90 SER A C 1
ATOM 761 O O . SER A 1 90 ? 32.816 8.334 -5.691 1.00 45.69 90 SER A O 1
ATOM 763 N N . PRO A 1 91 ? 33.580 7.826 -7.739 1.00 52.72 91 PRO A N 1
ATOM 764 C CA . PRO A 1 91 ? 34.805 7.165 -7.266 1.00 52.72 91 PRO A CA 1
ATOM 765 C C . PRO A 1 91 ? 35.783 8.056 -6.469 1.00 52.72 91 PRO A C 1
ATOM 767 O O . PRO A 1 91 ? 36.901 7.626 -6.207 1.00 52.72 91 PRO A O 1
ATOM 770 N N . ASN A 1 92 ? 35.388 9.282 -6.105 1.00 50.41 92 ASN A N 1
ATOM 771 C CA . ASN A 1 92 ? 36.250 10.343 -5.583 1.00 50.41 92 ASN A CA 1
ATOM 772 C C . ASN A 1 92 ? 35.812 10.915 -4.216 1.00 50.41 92 ASN A C 1
ATOM 774 O O . ASN A 1 92 ? 36.373 11.925 -3.800 1.00 50.41 92 ASN A O 1
ATOM 778 N N . GLU A 1 93 ? 34.839 10.328 -3.510 1.00 51.03 93 GLU A N 1
ATOM 779 C CA . GLU A 1 93 ? 34.526 10.775 -2.138 1.00 51.03 93 GLU A CA 1
ATOM 780 C C . GLU A 1 93 ? 35.568 10.235 -1.146 1.00 51.03 93 GLU A C 1
ATOM 782 O O . GLU A 1 93 ? 35.964 9.067 -1.189 1.00 51.03 93 GLU A O 1
ATOM 787 N N . SER A 1 94 ? 36.054 11.112 -0.271 1.00 61.12 94 SER A N 1
ATOM 788 C CA . SER A 1 94 ? 37.139 10.814 0.663 1.00 61.12 94 SER A CA 1
ATOM 789 C C . SER A 1 94 ? 36.719 9.758 1.699 1.00 61.12 94 SER A C 1
ATOM 791 O O . SER A 1 94 ? 35.576 9.727 2.158 1.00 61.12 94 SER A O 1
ATOM 793 N N . THR A 1 95 ? 37.650 8.897 2.128 1.00 64.00 95 THR A N 1
ATOM 794 C CA . THR A 1 95 ? 37.423 7.842 3.145 1.00 64.00 95 THR A CA 1
ATOM 795 C C . THR A 1 95 ? 36.752 8.364 4.428 1.00 64.00 95 THR A C 1
ATOM 797 O O . THR A 1 95 ? 36.033 7.630 5.104 1.00 64.00 95 THR A O 1
ATOM 800 N N . THR A 1 96 ? 36.948 9.641 4.757 1.00 66.31 96 THR A N 1
ATOM 801 C CA . THR A 1 96 ? 36.343 10.343 5.895 1.00 66.31 96 THR A CA 1
ATOM 802 C C . THR A 1 96 ? 34.847 10.610 5.720 1.00 66.31 96 THR A C 1
ATOM 804 O O . THR A 1 96 ? 34.070 10.285 6.617 1.00 66.31 96 THR A O 1
ATOM 807 N N . GLU A 1 97 ? 34.410 11.095 4.556 1.00 68.38 97 GLU A N 1
ATOM 808 C CA . GLU A 1 97 ? 32.985 11.345 4.266 1.00 68.38 97 GLU A CA 1
ATOM 809 C C . GLU A 1 97 ? 32.184 10.031 4.242 1.00 68.38 97 GLU A C 1
ATOM 811 O O . GLU A 1 97 ? 31.037 9.962 4.703 1.00 68.38 97 GLU A O 1
ATOM 816 N N . TYR A 1 98 ? 32.821 8.943 3.798 1.00 61.28 98 TYR A N 1
ATOM 817 C CA . TYR A 1 98 ? 32.257 7.596 3.862 1.00 61.28 98 TYR A CA 1
ATOM 818 C C . TYR A 1 98 ? 31.990 7.145 5.307 1.00 61.28 98 TYR A C 1
ATOM 820 O O . TYR A 1 98 ? 30.889 6.676 5.613 1.00 61.28 98 TYR A O 1
ATOM 828 N N . ILE A 1 99 ? 32.962 7.316 6.210 1.00 72.56 99 ILE A N 1
ATOM 829 C CA . ILE A 1 99 ? 32.816 6.940 7.625 1.00 72.56 99 ILE A CA 1
ATOM 830 C C . ILE A 1 99 ? 31.729 7.788 8.293 1.00 72.56 99 ILE A C 1
ATOM 832 O O . ILE A 1 99 ? 30.854 7.236 8.962 1.00 72.56 99 ILE A O 1
ATOM 836 N N . GLU A 1 100 ? 31.719 9.101 8.064 1.00 76.44 100 GLU A N 1
ATOM 837 C CA . GLU A 1 100 ? 30.709 9.999 8.634 1.00 76.44 100 GLU A CA 1
ATOM 838 C C . GLU A 1 100 ? 29.292 9.642 8.176 1.00 76.44 100 GLU A C 1
ATOM 840 O O . GLU A 1 100 ? 28.365 9.587 8.992 1.00 76.44 100 GLU A O 1
ATOM 845 N N . SER A 1 101 ? 29.114 9.320 6.891 1.00 73.81 101 SER A N 1
ATOM 846 C CA . SER A 1 101 ? 27.809 8.912 6.362 1.00 73.81 101 SER A CA 1
ATOM 847 C C . SER A 1 101 ? 27.312 7.600 6.982 1.00 73.81 101 SER A C 1
ATOM 849 O O . SER A 1 101 ? 26.133 7.491 7.331 1.00 73.81 101 SER A O 1
ATOM 851 N N . ARG A 1 102 ? 28.209 6.629 7.203 1.00 73.81 102 ARG A N 1
ATOM 852 C CA . ARG A 1 102 ? 27.894 5.348 7.852 1.00 73.81 102 ARG A CA 1
ATOM 853 C C . ARG A 1 102 ? 27.547 5.517 9.322 1.00 73.81 102 ARG A C 1
ATOM 855 O O . ARG A 1 102 ? 26.566 4.932 9.778 1.00 73.81 102 ARG A O 1
ATOM 862 N N . VAL A 1 103 ? 28.305 6.338 10.045 1.00 79.75 103 VAL A N 1
ATOM 863 C CA . VAL A 1 103 ? 28.020 6.659 11.448 1.00 79.75 103 VAL A CA 1
ATOM 864 C C . VAL A 1 103 ? 26.665 7.353 11.557 1.00 79.75 103 VAL A C 1
ATOM 866 O O . VAL A 1 103 ? 25.831 6.946 12.364 1.00 79.75 103 VAL A O 1
ATOM 869 N N . LYS A 1 104 ? 26.391 8.341 10.699 1.00 81.31 104 LYS A N 1
ATOM 870 C CA . LYS A 1 104 ? 25.108 9.054 10.693 1.00 81.31 104 LYS A CA 1
ATOM 871 C C . LYS A 1 104 ? 23.936 8.118 10.400 1.00 81.31 104 LYS A C 1
ATOM 873 O O . LYS A 1 104 ? 22.929 8.171 11.104 1.00 81.31 104 LYS A O 1
ATOM 878 N N . GLN A 1 105 ? 24.083 7.224 9.423 1.00 75.44 105 GLN A N 1
ATOM 879 C CA . GLN A 1 105 ? 23.063 6.228 9.107 1.00 75.44 105 GLN A CA 1
ATOM 880 C C . GLN A 1 105 ? 22.816 5.276 10.286 1.00 75.44 105 GLN A C 1
ATOM 882 O O . GLN A 1 105 ? 21.665 5.067 10.665 1.00 75.44 105 GLN A O 1
ATOM 887 N N . ALA A 1 106 ? 23.875 4.746 10.903 1.00 80.06 106 ALA A N 1
ATOM 888 C CA . ALA A 1 106 ? 23.756 3.853 12.054 1.00 80.06 106 ALA A CA 1
ATOM 889 C C . ALA A 1 106 ? 23.058 4.542 13.241 1.00 80.06 106 ALA A C 1
ATOM 891 O O . ALA A 1 106 ? 22.197 3.948 13.892 1.00 80.06 106 ALA A O 1
ATOM 892 N N . VAL A 1 107 ? 23.369 5.819 13.486 1.00 88.62 107 VAL A N 1
ATOM 893 C CA . VAL A 1 107 ? 22.711 6.628 14.522 1.00 88.62 107 VAL A CA 1
ATOM 894 C C . VAL A 1 107 ? 21.230 6.844 14.205 1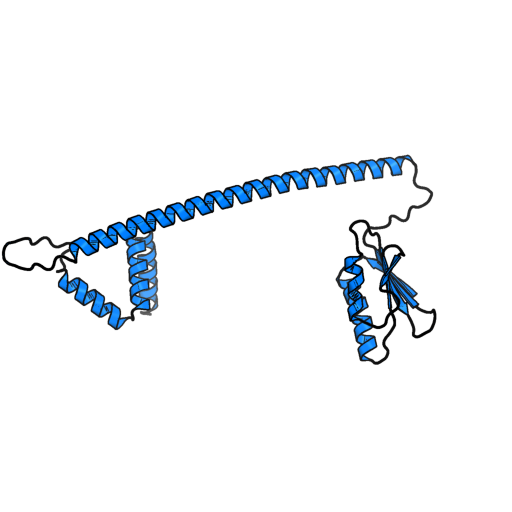.00 88.62 107 VAL A C 1
ATOM 896 O O . VAL A 1 107 ? 20.391 6.715 15.098 1.00 88.62 107 VAL A O 1
ATOM 899 N N . GLU A 1 108 ? 20.873 7.153 12.957 1.00 85.81 108 GLU A N 1
ATOM 900 C CA . GLU A 1 108 ? 19.470 7.319 12.557 1.00 85.81 108 GLU A CA 1
ATOM 901 C C . GLU A 1 108 ? 18.671 6.015 12.655 1.00 85.81 108 GLU A C 1
ATOM 903 O O . GLU A 1 108 ? 17.532 6.023 13.125 1.00 85.81 108 GLU A O 1
ATOM 908 N N . GLU A 1 109 ? 19.255 4.891 12.243 1.00 84.12 109 GLU A N 1
ATOM 909 C CA . GLU A 1 109 ? 18.635 3.571 12.373 1.00 84.12 109 GLU A CA 1
ATOM 910 C C . GLU A 1 109 ? 18.426 3.201 13.844 1.00 84.12 109 GLU A C 1
ATOM 912 O O . GLU A 1 109 ? 17.345 2.734 14.214 1.00 84.12 109 GLU A O 1
ATOM 917 N N . HIS A 1 110 ? 19.406 3.492 14.703 1.00 88.94 110 HIS A N 1
ATOM 918 C CA . HIS A 1 110 ? 19.290 3.276 16.141 1.00 88.94 110 HIS A CA 1
ATOM 919 C C . HIS A 1 110 ? 18.194 4.147 16.773 1.00 88.94 110 HIS A C 1
ATOM 921 O O . HIS A 1 110 ? 17.381 3.644 17.550 1.00 88.94 110 HIS A O 1
ATOM 927 N N . LYS A 1 111 ? 18.109 5.433 16.401 1.00 88.31 111 LYS A N 1
ATOM 928 C CA . LYS A 1 111 ? 17.038 6.339 16.858 1.00 88.31 111 LYS A CA 1
ATOM 929 C C . LYS A 1 111 ? 15.656 5.829 16.456 1.00 88.31 111 LYS A C 1
ATOM 931 O O . LYS A 1 111 ? 14.774 5.744 17.304 1.00 88.31 111 LYS A O 1
ATOM 936 N N . LYS A 1 112 ? 15.490 5.418 15.195 1.00 88.69 112 LYS A N 1
ATOM 937 C CA . LYS A 1 112 ? 14.230 4.840 14.698 1.00 88.69 112 LYS A CA 1
ATOM 938 C C . LYS A 1 112 ? 13.858 3.562 15.450 1.00 88.69 112 LYS A C 1
ATOM 940 O O . LYS A 1 112 ? 12.688 3.353 15.748 1.00 88.69 112 LYS A O 1
ATOM 945 N N . LYS A 1 113 ? 14.839 2.714 15.775 1.00 89.56 113 LYS A N 1
ATOM 946 C CA . LYS A 1 113 ? 14.609 1.485 16.546 1.00 89.56 113 LYS A CA 1
ATOM 947 C C . LYS A 1 113 ? 14.164 1.784 17.980 1.00 89.56 113 LYS A C 1
ATOM 949 O O . LYS A 1 113 ? 13.208 1.172 18.442 1.00 89.56 113 LYS A O 1
ATOM 954 N N . LEU A 1 114 ? 14.808 2.738 18.654 1.00 91.19 114 LEU A N 1
ATOM 955 C CA . LEU A 1 114 ? 14.407 3.182 19.994 1.00 91.19 114 LEU A CA 1
ATOM 956 C C . LEU A 1 114 ? 12.989 3.757 20.002 1.00 91.19 114 LEU A C 1
ATOM 958 O O . LEU A 1 114 ? 12.181 3.401 20.855 1.00 91.19 114 LEU A O 1
ATOM 962 N N . GLU A 1 115 ? 12.676 4.620 19.037 1.00 91.00 115 GLU A N 1
ATOM 963 C CA . GLU A 1 115 ? 11.344 5.209 18.917 1.00 91.00 115 GLU A CA 1
ATOM 964 C C . GLU A 1 115 ? 10.279 4.141 18.643 1.00 91.00 115 GLU A C 1
ATOM 966 O O . GLU A 1 115 ? 9.203 4.175 19.235 1.00 91.00 115 GLU A O 1
ATOM 971 N N . PHE A 1 116 ? 10.601 3.151 17.810 1.00 91.31 116 PHE A N 1
ATOM 972 C CA . PHE A 1 116 ? 9.717 2.026 17.537 1.00 91.31 116 PHE A CA 1
ATOM 973 C C . PHE A 1 116 ? 9.442 1.173 18.782 1.00 91.31 116 PHE A C 1
ATOM 975 O O . PHE A 1 116 ? 8.282 0.860 19.046 1.00 91.31 116 PHE A O 1
ATOM 982 N N . GLU A 1 117 ? 10.467 0.814 19.563 1.00 93.19 117 GLU A N 1
ATOM 983 C CA . GLU A 1 117 ? 10.257 0.053 20.805 1.00 93.19 117 GLU A CA 1
ATOM 984 C C . GLU A 1 117 ? 9.453 0.868 21.831 1.00 93.19 117 GLU A C 1
ATOM 986 O O . GLU A 1 117 ? 8.496 0.341 22.399 1.00 93.19 117 GLU A O 1
ATOM 991 N N . ARG A 1 118 ? 9.725 2.174 21.978 1.00 95.00 118 ARG A N 1
ATOM 992 C CA . ARG A 1 118 ? 8.929 3.072 22.837 1.00 95.00 118 ARG A CA 1
ATOM 993 C C . ARG A 1 118 ? 7.456 3.096 22.421 1.00 95.00 118 ARG A C 1
ATOM 995 O O . ARG A 1 118 ? 6.571 2.892 23.248 1.00 95.00 118 ARG A O 1
ATOM 1002 N N . LEU A 1 119 ? 7.181 3.309 21.132 1.00 92.19 119 LEU A N 1
ATOM 1003 C CA . LEU A 1 119 ? 5.814 3.336 20.600 1.00 92.19 119 LEU A CA 1
ATOM 1004 C C . LEU A 1 119 ? 5.104 1.986 20.760 1.00 92.19 119 LEU A C 1
ATOM 1006 O O . LEU A 1 119 ? 3.895 1.935 20.980 1.00 92.19 119 LEU A O 1
ATOM 1010 N N . LYS A 1 120 ? 5.838 0.878 20.658 1.00 93.94 120 LYS A N 1
ATOM 1011 C CA . LYS A 1 120 ? 5.309 -0.475 20.849 1.00 93.94 120 LYS A CA 1
ATOM 1012 C C . LYS A 1 120 ? 4.926 -0.737 22.308 1.00 93.94 120 LYS A C 1
ATOM 1014 O O . LYS A 1 120 ? 3.868 -1.322 22.547 1.00 93.94 120 LYS A O 1
ATOM 1019 N N . GLU A 1 121 ? 5.728 -0.278 23.266 1.00 94.31 121 GLU A N 1
ATOM 1020 C CA . GLU A 1 121 ? 5.391 -0.316 24.696 1.00 94.31 121 GLU A CA 1
ATOM 1021 C C . GLU A 1 121 ? 4.175 0.566 25.021 1.00 94.31 121 GLU A C 1
ATOM 1023 O O . GLU A 1 121 ? 3.247 0.120 25.704 1.00 94.31 121 GLU A O 1
ATOM 1028 N N . GLU A 1 122 ? 4.104 1.776 24.459 1.00 92.69 122 GLU A N 1
ATOM 1029 C CA . GLU A 1 122 ? 2.930 2.652 24.587 1.00 92.69 122 GLU A CA 1
ATOM 1030 C C . GLU A 1 122 ? 1.670 1.999 24.011 1.00 92.69 122 GLU A C 1
ATOM 1032 O O . GLU A 1 122 ? 0.621 1.986 24.650 1.00 92.69 122 GLU A O 1
ATOM 1037 N N . ASN A 1 123 ? 1.766 1.372 22.838 1.00 91.81 123 ASN A N 1
ATOM 1038 C CA . ASN A 1 123 ? 0.630 0.683 22.228 1.00 91.81 123 ASN A CA 1
ATOM 1039 C C . ASN A 1 123 ? 0.150 -0.498 23.087 1.00 91.81 123 ASN A C 1
ATOM 1041 O O . ASN A 1 123 ? -1.054 -0.732 23.214 1.00 91.81 123 ASN A O 1
ATOM 1045 N N . LYS A 1 124 ? 1.086 -1.240 23.694 1.00 94.62 124 LYS A N 1
ATOM 1046 C CA . LYS A 1 124 ? 0.768 -2.350 24.597 1.00 94.62 124 LYS A CA 1
ATOM 1047 C C . LYS A 1 124 ? 0.048 -1.853 25.854 1.00 94.62 124 LYS A C 1
ATOM 1049 O O . LYS A 1 124 ? -1.031 -2.358 26.158 1.00 94.62 124 LYS A O 1
ATOM 1054 N N . SER A 1 125 ? 0.586 -0.834 26.522 1.00 92.50 125 SER A N 1
ATOM 1055 C CA . SER A 1 125 ? -0.027 -0.271 27.736 1.00 92.50 125 SER A CA 1
ATOM 1056 C C . SER A 1 125 ? -1.401 0.356 27.462 1.00 92.50 125 SER A C 1
ATOM 1058 O O . SER A 1 125 ? -2.339 0.169 28.237 1.00 92.50 125 SER A O 1
ATOM 1060 N N . GLN A 1 126 ? -1.582 1.022 26.317 1.00 91.50 126 GLN A N 1
ATOM 1061 C CA . GLN A 1 126 ? -2.888 1.537 25.895 1.00 91.50 126 GLN A CA 1
ATOM 1062 C C . GLN A 1 126 ? -3.905 0.416 25.655 1.00 91.50 126 GLN A C 1
ATOM 1064 O O . GLN A 1 126 ? -5.055 0.532 26.078 1.00 91.50 126 GLN A O 1
ATOM 1069 N N . LYS A 1 127 ? -3.502 -0.690 25.017 1.00 92.94 127 LYS A N 1
ATOM 1070 C CA . LYS A 1 127 ? -4.376 -1.860 24.818 1.00 92.94 127 LYS A CA 1
ATOM 1071 C C . LYS A 1 127 ? -4.790 -2.503 26.138 1.00 92.94 127 LYS A C 1
ATOM 1073 O O . LYS A 1 127 ? -5.959 -2.861 26.288 1.00 92.94 127 LYS A O 1
ATOM 1078 N N . GLU A 1 128 ? -3.866 -2.625 27.086 1.00 94.44 128 GLU A N 1
ATOM 1079 C CA . GLU A 1 128 ? -4.160 -3.112 28.439 1.00 94.44 128 GLU A CA 1
ATOM 1080 C C . GLU A 1 128 ? -5.163 -2.188 29.139 1.00 94.44 128 GLU A C 1
ATOM 1082 O O . GLU A 1 128 ? -6.204 -2.652 29.603 1.00 94.44 128 GLU A O 1
ATOM 1087 N N . ARG A 1 129 ? -4.951 -0.869 29.076 1.00 89.81 129 ARG A N 1
ATOM 1088 C CA . ARG A 1 129 ? -5.874 0.112 29.662 1.00 89.81 129 ARG A CA 1
ATOM 1089 C C . ARG A 1 129 ? -7.261 0.097 29.019 1.00 89.81 129 ARG A C 1
ATOM 1091 O O . ARG A 1 129 ? -8.263 0.198 29.724 1.00 89.81 129 ARG A O 1
ATOM 1098 N N . ILE A 1 130 ? -7.350 -0.077 27.699 1.00 91.31 130 ILE A N 1
ATOM 1099 C CA . ILE A 1 130 ? -8.634 -0.263 27.003 1.00 91.31 130 ILE A CA 1
ATOM 1100 C C . ILE A 1 130 ? -9.333 -1.531 27.503 1.00 91.31 130 ILE A C 1
ATOM 1102 O O . ILE A 1 130 ? -10.543 -1.515 27.726 1.00 91.31 130 ILE A O 1
ATOM 1106 N N . ARG A 1 131 ? -8.595 -2.632 27.689 1.00 93.94 131 ARG A N 1
ATOM 1107 C CA . ARG A 1 131 ? -9.153 -3.892 28.197 1.00 93.94 131 ARG A CA 1
ATOM 1108 C C . ARG A 1 131 ? -9.698 -3.733 29.617 1.00 93.94 131 ARG A C 1
ATOM 1110 O O . ARG A 1 131 ? -10.819 -4.166 29.870 1.00 93.94 131 ARG A O 1
ATOM 1117 N N . GLU A 1 132 ? -8.952 -3.082 30.505 1.00 93.31 132 GLU A N 1
ATOM 1118 C CA . GLU A 1 132 ? -9.396 -2.786 31.873 1.00 93.31 132 GLU A CA 1
ATOM 1119 C C . GLU A 1 132 ? -10.647 -1.904 31.895 1.00 93.31 132 GLU A C 1
ATOM 1121 O O . GLU A 1 132 ? -11.598 -2.188 32.622 1.00 93.31 132 GLU A O 1
ATOM 1126 N N . LEU A 1 133 ? -10.681 -0.846 31.077 1.00 90.56 133 LEU A N 1
ATOM 1127 C CA . LEU A 1 133 ? -11.845 0.035 30.980 1.00 90.56 133 LEU A CA 1
ATOM 1128 C C . LEU A 1 133 ? -13.074 -0.714 30.460 1.00 90.56 133 LEU A C 1
ATOM 1130 O O . LEU A 1 133 ? -14.150 -0.564 31.029 1.00 90.56 133 LEU A O 1
ATOM 1134 N N . LYS A 1 134 ? -12.919 -1.575 29.447 1.00 90.88 134 LYS A N 1
ATOM 1135 C CA . LYS A 1 134 ? -14.014 -2.426 28.954 1.00 90.88 134 LYS A CA 1
ATOM 1136 C C . LYS A 1 134 ? -14.543 -3.372 30.031 1.00 90.88 134 LYS A C 1
ATOM 1138 O O . LYS A 1 134 ? -15.754 -3.518 30.156 1.00 90.88 134 LYS A O 1
ATOM 1143 N N . GLN A 1 135 ? -13.663 -3.979 30.829 1.00 91.50 135 GLN A N 1
ATOM 1144 C CA . GLN A 1 135 ? -14.083 -4.822 31.953 1.00 91.50 135 GLN A CA 1
ATOM 1145 C C . GLN A 1 135 ? -14.835 -4.022 33.021 1.00 91.50 135 GLN A C 1
ATOM 1147 O O . GLN A 1 135 ? -15.863 -4.483 33.510 1.00 91.50 135 GLN A O 1
ATOM 1152 N N . LYS A 1 136 ? -14.373 -2.808 33.349 1.00 88.81 136 LYS A N 1
ATOM 1153 C CA . LYS A 1 136 ? -15.076 -1.921 34.288 1.00 88.81 136 LYS A CA 1
ATOM 1154 C C . LYS A 1 136 ? -16.460 -1.529 33.777 1.00 88.81 136 LYS A C 1
ATOM 1156 O O . LYS A 1 136 ? -17.405 -1.582 34.553 1.00 88.81 136 LYS A O 1
ATOM 1161 N N . VAL A 1 137 ? -16.585 -1.177 32.497 1.00 86.19 137 VAL A N 1
ATOM 1162 C CA . VAL A 1 137 ? -17.880 -0.850 31.877 1.00 86.19 137 VAL A CA 1
ATOM 1163 C C . VAL A 1 137 ? -18.819 -2.054 31.928 1.00 86.19 137 VAL A C 1
ATOM 1165 O O . VAL A 1 137 ? -19.920 -1.919 32.443 1.00 86.19 137 VAL A O 1
ATOM 1168 N N . SER A 1 138 ? -18.361 -3.241 31.519 1.00 84.69 138 SER A N 1
ATOM 1169 C CA . SER A 1 138 ? -19.166 -4.471 31.596 1.00 84.69 138 SER A CA 1
ATOM 1170 C C . SER A 1 138 ? -19.639 -4.764 33.023 1.00 84.69 138 SER A C 1
ATOM 1172 O O . SER A 1 138 ? -20.804 -5.079 33.238 1.00 84.69 138 SER A O 1
ATOM 1174 N N . GLY A 1 139 ? -18.759 -4.611 34.018 1.00 82.44 139 GLY A N 1
ATOM 1175 C CA . GLY A 1 139 ? -19.123 -4.818 35.421 1.00 82.44 139 GLY A CA 1
ATOM 1176 C C . GLY A 1 139 ? -20.107 -3.773 35.958 1.00 82.44 139 GLY A C 1
ATOM 1177 O O . GLY A 1 139 ? -20.933 -4.093 36.809 1.00 82.44 139 GLY A O 1
ATOM 1178 N N . LEU A 1 140 ? -20.046 -2.529 35.475 1.00 79.38 140 LEU A N 1
ATOM 1179 C CA . LEU A 1 140 ? -21.024 -1.492 35.815 1.00 79.38 140 LEU A CA 1
ATOM 1180 C C . LEU A 1 140 ? -22.378 -1.751 35.145 1.00 79.38 140 LEU A C 1
ATOM 1182 O O . LEU A 1 140 ? -23.401 -1.603 35.803 1.00 79.38 140 LEU A O 1
ATOM 1186 N N . GLU A 1 141 ? -22.391 -2.197 33.888 1.00 77.62 141 GLU A N 1
ATOM 1187 C CA . GLU A 1 141 ? -23.617 -2.578 33.177 1.00 77.62 141 GLU A CA 1
ATOM 1188 C C . GLU A 1 141 ? -24.308 -3.786 33.823 1.00 77.62 141 GLU A C 1
ATOM 1190 O O . GLU A 1 141 ? -25.532 -3.812 33.935 1.00 77.62 141 GLU A O 1
ATOM 1195 N N . GLU A 1 142 ? -23.549 -4.787 34.275 1.00 81.12 142 GLU A N 1
ATOM 1196 C CA . GLU A 1 142 ? -24.096 -5.938 35.005 1.00 81.12 142 GLU A CA 1
ATOM 1197 C C . GLU A 1 142 ? -24.698 -5.529 36.351 1.00 81.12 142 GLU A C 1
ATOM 1199 O O . GLU A 1 142 ? -25.788 -5.988 36.696 1.00 81.12 142 GLU A O 1
ATOM 1204 N N . LYS A 1 143 ? -24.033 -4.624 37.083 1.00 75.38 143 LYS A N 1
ATOM 1205 C CA . LYS A 1 143 ? -24.570 -4.056 38.327 1.00 75.38 143 LYS A CA 1
ATOM 1206 C C . LYS A 1 143 ? -25.843 -3.255 38.078 1.00 75.38 143 LYS A C 1
ATOM 1208 O O . LYS A 1 143 ? -26.847 -3.542 38.716 1.00 75.38 143 LYS A O 1
ATOM 1213 N N . GLN A 1 144 ? -25.845 -2.353 37.095 1.00 69.12 144 GLN A N 1
ATOM 1214 C CA . GLN A 1 144 ? -27.046 -1.606 36.707 1.00 69.12 144 GLN A CA 1
ATOM 1215 C C . GLN A 1 144 ? -28.191 -2.535 36.299 1.00 69.12 144 GLN A C 1
ATOM 1217 O O . GLN A 1 144 ? -29.321 -2.334 36.727 1.00 69.12 144 GLN A O 1
ATOM 1222 N N . LYS A 1 145 ? -27.927 -3.586 35.513 1.00 71.62 145 LYS A N 1
ATOM 1223 C CA . LYS A 1 145 ? -28.954 -4.581 35.164 1.00 71.62 145 LYS A CA 1
ATOM 1224 C C . LYS A 1 145 ? -29.479 -5.320 36.395 1.00 71.62 145 LYS A C 1
ATOM 1226 O O . LYS A 1 145 ? -30.674 -5.597 36.453 1.00 71.62 145 LYS A O 1
ATOM 1231 N N . GLY A 1 146 ? -28.617 -5.636 37.361 1.00 69.88 146 GLY A N 1
ATOM 1232 C CA . GLY A 1 146 ? -29.006 -6.225 38.644 1.00 69.88 146 GLY A CA 1
ATOM 1233 C C . GLY A 1 146 ? -29.894 -5.295 39.473 1.00 69.88 146 GLY A C 1
ATOM 1234 O O . GLY A 1 146 ? -30.937 -5.730 39.957 1.00 69.88 146 GLY A O 1
ATOM 1235 N N . ASP A 1 147 ? -29.529 -4.018 39.561 1.00 68.81 147 ASP A N 1
ATOM 1236 C CA . ASP A 1 147 ? -30.276 -2.987 40.290 1.00 68.81 147 ASP A CA 1
ATOM 1237 C C . ASP A 1 147 ? -31.628 -2.680 39.622 1.00 68.81 147 ASP A C 1
ATOM 1239 O O . ASP A 1 147 ? -32.660 -2.604 40.284 1.00 68.81 147 ASP A O 1
ATOM 1243 N N . ILE A 1 148 ? -31.671 -2.609 38.289 1.00 62.53 148 ILE A N 1
ATOM 1244 C CA . ILE A 1 148 ? -32.923 -2.459 37.533 1.00 62.53 148 ILE A CA 1
ATOM 1245 C C . ILE A 1 148 ? -33.802 -3.704 37.702 1.00 62.53 148 ILE A C 1
ATOM 1247 O O . ILE A 1 148 ? -35.015 -3.592 37.875 1.00 62.53 148 ILE A O 1
ATOM 1251 N N . LYS A 1 149 ? -33.221 -4.910 37.684 1.00 66.00 149 LYS A N 1
ATOM 1252 C CA . LYS A 1 149 ? -33.979 -6.152 37.877 1.00 66.00 149 LYS A CA 1
ATOM 1253 C C . LYS A 1 149 ? -34.548 -6.252 39.291 1.00 66.00 149 LYS A C 1
ATOM 1255 O O . LYS A 1 149 ? -35.696 -6.665 39.427 1.00 66.00 149 LYS A O 1
ATOM 1260 N N . SER A 1 150 ? -33.795 -5.850 40.314 1.00 65.56 150 SER A N 1
ATOM 1261 C CA . SER A 1 150 ? -34.278 -5.830 41.697 1.00 65.56 150 SER A CA 1
ATOM 1262 C C . SER A 1 150 ? -35.384 -4.789 41.893 1.00 65.56 150 SER A C 1
ATOM 1264 O O . SER A 1 150 ? -36.393 -5.103 42.518 1.00 65.56 150 SER A O 1
ATOM 1266 N N . LEU A 1 151 ? -35.282 -3.610 41.268 1.00 62.19 151 LEU A N 1
ATOM 1267 C CA . LEU A 1 151 ? -36.362 -2.616 41.219 1.00 62.19 151 LEU A CA 1
ATOM 1268 C C . LEU A 1 151 ? -37.616 -3.142 40.506 1.00 62.19 151 LEU A C 1
ATOM 1270 O O . LEU A 1 151 ? -38.728 -2.945 40.994 1.00 62.19 151 LEU A O 1
ATOM 1274 N N . ILE A 1 152 ? -37.460 -3.849 39.381 1.00 65.19 152 ILE A N 1
ATOM 1275 C CA . ILE A 1 152 ? -38.579 -4.475 38.658 1.00 65.19 152 ILE A CA 1
ATOM 1276 C C . ILE A 1 152 ? -39.207 -5.604 39.484 1.00 65.19 152 ILE A C 1
ATOM 1278 O O . ILE A 1 152 ? -40.428 -5.741 39.487 1.00 65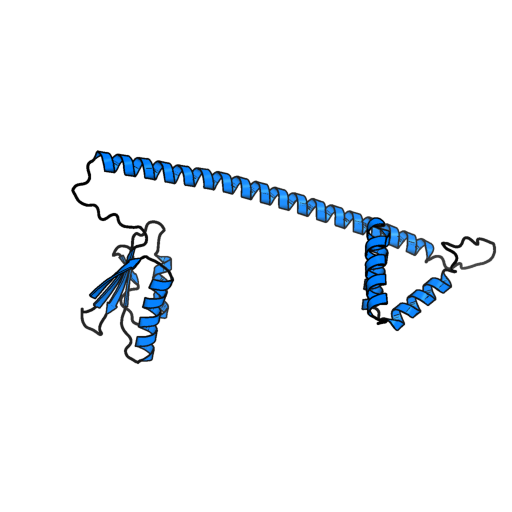.19 152 ILE A O 1
ATOM 1282 N N . GLU A 1 153 ? -38.417 -6.425 40.177 1.00 64.38 153 GLU A N 1
ATOM 1283 C CA . GLU A 1 153 ? -38.931 -7.466 41.077 1.00 64.38 153 GLU A CA 1
ATOM 1284 C C . GLU A 1 153 ? -39.656 -6.865 42.283 1.00 64.38 153 GLU A C 1
ATOM 1286 O O . GLU A 1 153 ? -40.736 -7.340 42.633 1.00 64.38 153 GLU A O 1
ATOM 1291 N N . LEU A 1 154 ? -39.134 -5.777 42.853 1.00 60.44 154 LEU A N 1
ATOM 1292 C CA . LEU A 1 154 ? -39.795 -5.023 43.914 1.00 60.44 154 LEU A CA 1
ATOM 1293 C C . LEU A 1 154 ? -41.140 -4.475 43.416 1.00 60.44 154 LEU A C 1
ATOM 1295 O O . LEU A 1 154 ? -42.175 -4.750 44.019 1.00 60.44 154 LEU A O 1
ATOM 1299 N N . ALA A 1 155 ? -41.154 -3.810 42.257 1.00 56.75 155 ALA A N 1
ATOM 1300 C CA . ALA A 1 155 ? -42.374 -3.315 41.621 1.00 56.75 155 ALA A CA 1
ATOM 1301 C C . ALA A 1 155 ? -43.371 -4.447 41.312 1.00 56.75 155 ALA A C 1
ATOM 1303 O O . ALA A 1 155 ? -44.562 -4.313 41.580 1.00 56.75 155 ALA A O 1
ATOM 1304 N N . LYS A 1 156 ? -42.907 -5.606 40.827 1.00 56.84 156 LYS A N 1
ATOM 1305 C CA . LYS A 1 156 ? -43.755 -6.793 40.627 1.00 56.84 156 LYS A CA 1
ATOM 1306 C C . LYS A 1 156 ? -44.305 -7.346 41.939 1.00 56.84 156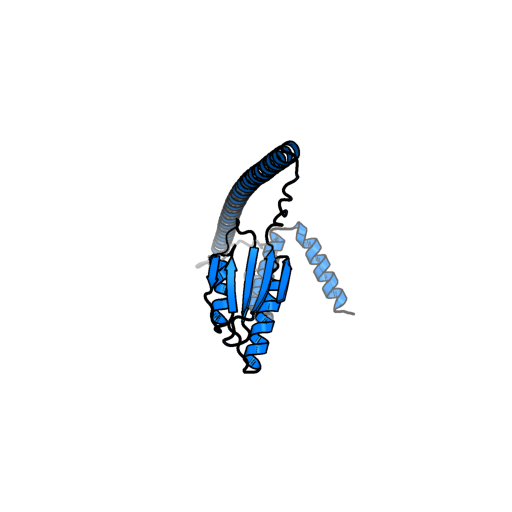 LYS A C 1
ATOM 1308 O O . LYS A 1 156 ? -45.439 -7.811 41.931 1.00 56.84 156 LYS A O 1
ATOM 1313 N N . GLY A 1 157 ? -43.560 -7.287 43.042 1.00 53.09 157 GLY A N 1
ATOM 1314 C CA . GLY A 1 157 ? -44.036 -7.660 44.378 1.00 53.09 157 GLY A CA 1
ATOM 1315 C C . GLY A 1 157 ? -45.154 -6.746 44.887 1.00 53.09 157 GLY A C 1
ATOM 1316 O O . GLY A 1 157 ? -46.106 -7.232 45.496 1.00 53.09 157 GLY A O 1
ATOM 1317 N N . PHE A 1 158 ? -45.091 -5.453 44.558 1.00 51.38 158 PHE A N 1
ATOM 1318 C CA . PHE A 1 158 ? -46.174 -4.497 44.812 1.00 51.38 158 PHE A CA 1
ATOM 1319 C C . PHE A 1 158 ? -47.386 -4.706 43.885 1.00 51.38 158 PHE A C 1
ATOM 1321 O O . PHE A 1 158 ? -48.519 -4.523 44.316 1.00 51.38 158 PHE A O 1
ATOM 1328 N N . ILE A 1 159 ? -47.171 -5.130 42.633 1.00 48.69 159 ILE A N 1
ATOM 1329 C CA . ILE A 1 159 ? -48.236 -5.307 41.626 1.00 48.69 159 ILE A CA 1
ATOM 1330 C C . ILE A 1 159 ? -48.906 -6.699 41.699 1.00 48.69 159 ILE A C 1
ATOM 1332 O O . ILE A 1 159 ? -50.080 -6.836 41.365 1.00 48.69 159 ILE A O 1
ATOM 1336 N N . SER A 1 160 ? -48.202 -7.743 42.152 1.00 43.75 160 SER A N 1
ATOM 1337 C CA . SER A 1 160 ? -48.670 -9.146 42.106 1.00 43.75 160 SER A CA 1
ATOM 1338 C C . SER A 1 160 ? -49.436 -9.609 43.348 1.00 43.75 160 SER A C 1
ATOM 1340 O O . SER A 1 160 ? -49.693 -10.804 43.485 1.00 43.75 160 SER A O 1
ATOM 1342 N N . LYS A 1 161 ? -49.843 -8.699 44.240 1.00 41.41 161 LYS A N 1
ATOM 1343 C CA . LYS A 1 161 ? -50.872 -8.990 45.248 1.00 41.41 161 LYS A CA 1
ATOM 1344 C C . LYS A 1 161 ? -52.237 -8.453 44.795 1.00 41.41 161 LYS A C 1
ATOM 1346 O O . LYS A 1 161 ? -52.644 -7.383 45.237 1.00 41.41 161 LYS A O 1
ATOM 1351 N N . PRO A 1 162 ? -53.002 -9.188 43.970 1.00 38.00 162 PRO A N 1
ATOM 1352 C CA . PRO A 1 162 ? -54.446 -9.094 44.030 1.00 38.00 162 PRO A CA 1
ATOM 1353 C C . PRO A 1 162 ? -54.908 -9.877 45.266 1.00 38.00 162 PRO A C 1
ATOM 1355 O O . PRO A 1 162 ? -54.714 -11.089 45.368 1.00 38.00 162 PRO A O 1
ATOM 1358 N N . ASN A 1 163 ? -55.500 -9.168 46.225 1.00 37.78 163 ASN A N 1
ATOM 1359 C CA . ASN A 1 163 ? -56.193 -9.772 47.355 1.00 37.78 163 ASN A CA 1
ATOM 1360 C C . ASN A 1 163 ? -57.257 -10.762 46.853 1.00 37.78 163 ASN A C 1
ATOM 1362 O O . ASN A 1 163 ? -58.248 -10.364 46.242 1.00 37.78 163 ASN A O 1
ATOM 1366 N N . ALA A 1 164 ? -57.097 -12.038 47.199 1.00 37.78 164 ALA A N 1
ATOM 1367 C CA . ALA A 1 164 ? -58.240 -12.864 47.546 1.00 37.78 164 ALA A CA 1
ATOM 1368 C C . ALA A 1 164 ? -58.518 -12.645 49.041 1.00 37.78 164 ALA A C 1
ATOM 1370 O O . ALA A 1 164 ? -57.619 -12.753 49.869 1.00 37.78 164 ALA A O 1
ATOM 1371 N N . SER A 1 165 ? -59.776 -12.322 49.338 1.00 36.06 165 SER A N 1
ATOM 1372 C CA . SER A 1 165 ? -60.396 -12.114 50.654 1.00 36.06 165 SER A CA 1
ATOM 1373 C C . SER A 1 165 ? -59.971 -10.885 51.473 1.00 36.06 165 SER A C 1
ATOM 1375 O O . SER A 1 165 ? -59.055 -10.930 52.278 1.00 36.06 165 SER A O 1
ATOM 1377 N N . GLY A 1 166 ? -60.782 -9.829 51.350 1.00 43.66 166 GLY A N 1
ATOM 1378 C CA . GLY A 1 166 ? -61.710 -9.488 52.433 1.00 43.66 166 GLY A CA 1
ATOM 1379 C C . GLY A 1 166 ? -61.198 -8.601 53.571 1.00 43.66 166 GLY A C 1
ATOM 1380 O O . GLY A 1 166 ? -60.745 -9.112 54.583 1.00 43.66 166 GLY A O 1
ATOM 1381 N N . LYS A 1 167 ? -61.538 -7.310 53.444 1.00 43.31 167 LYS A N 1
ATOM 1382 C CA . LYS A 1 167 ? -61.690 -6.271 54.483 1.00 43.31 167 LYS A CA 1
ATOM 1383 C C . LYS A 1 167 ? -60.425 -5.690 55.138 1.00 43.31 167 LYS A C 1
ATOM 1385 O O . LYS A 1 167 ? -59.552 -6.413 55.589 1.00 43.31 167 LYS A O 1
ATOM 1390 N N . ALA A 1 168 ? -60.534 -4.370 55.315 1.00 37.44 168 ALA A N 1
ATOM 1391 C CA . ALA A 1 168 ? -59.778 -3.444 56.157 1.00 37.44 168 ALA A CA 1
ATOM 1392 C C . ALA A 1 168 ? -58.609 -2.715 55.472 1.00 37.44 168 ALA A C 1
ATOM 1394 O O . ALA A 1 168 ? -57.582 -3.305 55.161 1.00 37.44 168 ALA A O 1
ATOM 1395 N N . ASP A 1 169 ? -58.875 -1.428 55.229 1.00 49.50 169 ASP A N 1
ATOM 1396 C CA . ASP A 1 169 ? -58.027 -0.262 55.489 1.00 49.50 169 ASP A CA 1
ATOM 1397 C C . ASP A 1 169 ? -56.539 -0.368 55.139 1.00 49.50 169 ASP A C 1
ATOM 1399 O O . ASP A 1 169 ? -55.766 -0.928 55.904 1.00 49.50 169 ASP A O 1
ATOM 1403 N N . GLU A 1 170 ? -56.135 0.269 54.033 1.00 38.31 170 GLU A N 1
ATOM 1404 C CA . GLU A 1 170 ? -54.855 0.992 53.933 1.00 38.31 170 GLU A CA 1
ATOM 1405 C C . GLU A 1 170 ? -54.818 1.823 52.638 1.00 38.31 170 GLU A C 1
ATOM 1407 O O . GLU A 1 170 ? -54.258 1.451 51.606 1.00 38.31 170 GLU A O 1
ATOM 1412 N N . ASP A 1 171 ? -55.458 2.990 52.722 1.00 42.78 171 ASP A N 1
ATOM 1413 C CA . ASP A 1 171 ? -55.151 4.148 51.896 1.00 42.78 171 ASP A CA 1
ATOM 1414 C C . ASP A 1 171 ? -53.721 4.601 52.205 1.00 42.78 171 ASP A C 1
ATOM 1416 O O . ASP A 1 171 ? -53.430 5.173 53.257 1.00 42.78 171 ASP A O 1
ATOM 1420 N N . SER A 1 172 ? -52.801 4.384 51.276 1.00 44.59 172 SER A N 1
ATOM 1421 C CA . SER A 1 172 ? -51.620 5.237 51.177 1.00 44.59 172 SER A CA 1
ATOM 1422 C C . SER A 1 172 ? -51.288 5.452 49.707 1.00 44.59 172 SER A C 1
ATOM 1424 O O . SER A 1 172 ? -50.699 4.583 49.061 1.00 44.59 172 SER A O 1
ATOM 1426 N N . PRO A 1 173 ? -51.705 6.597 49.144 1.00 40.56 173 PRO A N 1
ATOM 1427 C CA . PRO A 1 173 ? -51.461 6.905 47.751 1.00 40.56 173 PRO A CA 1
ATOM 1428 C C . PRO A 1 173 ? -49.972 7.189 47.537 1.00 40.56 173 PRO A C 1
ATOM 1430 O O . PRO A 1 173 ? -49.409 8.110 48.129 1.00 40.56 173 PRO A O 1
ATOM 1433 N N . ILE A 1 174 ? -49.334 6.454 46.627 1.00 47.34 174 ILE A N 1
ATOM 1434 C CA . ILE A 1 174 ? -48.063 6.896 46.050 1.00 47.34 174 ILE A CA 1
ATOM 1435 C C . ILE A 1 174 ? -48.423 7.978 45.024 1.00 47.34 174 ILE A C 1
ATOM 1437 O O . ILE A 1 174 ? -48.885 7.683 43.926 1.00 47.34 174 ILE A O 1
ATOM 1441 N N . ASN A 1 175 ? -48.262 9.245 45.416 1.00 45.28 175 ASN A N 1
ATOM 1442 C CA . ASN A 1 175 ? -48.507 10.437 44.590 1.00 45.28 175 ASN A CA 1
ATOM 1443 C C . ASN A 1 175 ? -49.938 10.596 44.031 1.00 45.28 175 ASN A C 1
ATOM 1445 O O . ASN A 1 175 ? -50.124 11.102 42.928 1.00 45.28 175 ASN A O 1
ATOM 1449 N N . GLY A 1 176 ? -50.956 10.223 44.808 1.00 43.38 176 GLY A N 1
ATOM 1450 C CA . GLY A 1 176 ? -52.329 10.714 44.616 1.00 43.38 176 GLY A CA 1
ATOM 1451 C C . GLY A 1 176 ? -53.118 10.176 43.416 1.00 43.38 176 GLY A C 1
ATOM 1452 O O . GLY A 1 176 ? -54.209 10.681 43.177 1.00 43.38 176 GLY A O 1
ATOM 1453 N N . ALA A 1 177 ? -52.626 9.171 42.688 1.00 46.41 177 ALA A N 1
ATOM 1454 C CA . ALA A 1 177 ? -53.404 8.478 41.658 1.00 46.41 177 ALA A CA 1
ATOM 1455 C C . ALA A 1 177 ? -53.614 7.016 42.061 1.00 46.41 177 ALA A C 1
ATOM 1457 O O . ALA A 1 177 ? -52.660 6.325 42.425 1.00 46.41 177 ALA A O 1
ATOM 1458 N N . GLU A 1 178 ? -54.857 6.535 41.999 1.00 60.84 178 GLU A N 1
ATOM 1459 C CA . GLU A 1 178 ? -55.154 5.124 42.239 1.00 60.84 178 GLU A CA 1
ATOM 1460 C C . GLU A 1 178 ? -54.368 4.272 41.229 1.00 60.84 178 GLU A C 1
ATOM 1462 O O . GLU A 1 178 ? -54.336 4.571 40.035 1.00 60.84 178 GLU A O 1
ATOM 1467 N N . ASN A 1 179 ? -53.738 3.181 41.674 1.00 54.25 179 ASN A N 1
ATOM 1468 C CA . ASN A 1 179 ? -52.928 2.302 40.809 1.00 54.25 179 ASN A CA 1
ATOM 1469 C C . ASN A 1 179 ? -53.684 1.835 39.544 1.00 54.25 179 ASN A C 1
ATOM 1471 O O . ASN A 1 179 ? -53.086 1.574 38.496 1.00 54.25 179 ASN A O 1
ATOM 1475 N N . LEU A 1 180 ? -55.016 1.774 39.627 1.00 54.81 180 LEU A N 1
ATOM 1476 C CA . LEU A 1 180 ? -55.907 1.462 38.517 1.00 54.81 180 LEU A CA 1
ATOM 1477 C C . LEU A 1 180 ? -55.950 2.571 37.450 1.00 54.81 180 LEU A C 1
ATOM 1479 O O . LEU A 1 180 ? -56.047 2.277 36.257 1.00 54.81 180 LEU A O 1
ATOM 1483 N N . GLU A 1 181 ? -55.865 3.836 37.852 1.00 59.31 181 GLU A N 1
ATOM 1484 C CA . GLU A 1 181 ? -55.815 4.980 36.941 1.00 59.31 181 GLU A CA 1
ATOM 1485 C C . GLU A 1 181 ? -54.478 5.059 36.211 1.00 59.31 181 GLU A C 1
ATOM 1487 O O . GLU A 1 181 ? -54.468 5.274 34.999 1.00 59.31 181 GLU A O 1
ATOM 1492 N N . MET A 1 182 ? -53.358 4.780 36.890 1.00 57.28 182 MET A N 1
ATOM 1493 C CA . MET A 1 182 ? -52.048 4.715 36.227 1.00 57.28 182 MET A CA 1
ATOM 1494 C C . MET A 1 182 ? -52.008 3.619 35.159 1.00 57.28 182 MET A C 1
ATOM 1496 O O . MET A 1 182 ? -51.559 3.865 34.041 1.00 57.28 182 MET A O 1
ATOM 1500 N N . ALA A 1 183 ? -52.536 2.427 35.453 1.00 62.25 183 ALA A N 1
ATOM 1501 C CA . ALA A 1 183 ? -52.597 1.337 34.479 1.00 62.25 183 ALA A CA 1
ATOM 1502 C C . ALA A 1 183 ? -53.466 1.694 33.256 1.00 62.25 183 ALA A C 1
ATOM 1504 O O . ALA A 1 183 ? -53.092 1.415 32.109 1.00 62.25 183 ALA A O 1
ATOM 1505 N N . LYS A 1 184 ? -54.605 2.366 33.476 1.00 70.44 184 LYS A N 1
ATOM 1506 C CA . LYS A 1 184 ? -55.457 2.881 32.391 1.00 70.44 184 LYS A CA 1
ATOM 1507 C C . LYS A 1 184 ? -54.741 3.952 31.570 1.00 70.44 184 LYS A C 1
ATOM 1509 O O . LYS A 1 184 ? -54.832 3.933 30.344 1.00 70.44 184 LYS A O 1
ATOM 1514 N N . MET A 1 185 ? -53.995 4.840 32.221 1.00 66.31 185 MET A N 1
ATOM 1515 C CA . MET A 1 185 ? -53.249 5.916 31.571 1.00 66.31 185 MET A CA 1
ATOM 1516 C C . MET A 1 185 ? -52.103 5.368 30.706 1.00 66.31 185 MET A C 1
ATOM 1518 O O . MET A 1 185 ? -51.963 5.758 29.547 1.00 66.31 185 MET A O 1
ATOM 1522 N N . ILE A 1 186 ? -51.349 4.392 31.221 1.00 69.75 186 ILE A N 1
ATOM 1523 C CA . ILE A 1 186 ? -50.303 3.670 30.480 1.00 69.75 186 ILE A CA 1
ATOM 1524 C C . ILE A 1 186 ? -50.894 3.006 29.233 1.00 69.75 186 ILE A C 1
ATOM 1526 O O . ILE A 1 186 ? -50.373 3.173 28.131 1.00 69.75 186 ILE A O 1
ATOM 1530 N N . THR A 1 187 ? -52.020 2.306 29.383 1.00 71.94 187 THR A N 1
ATOM 1531 C CA . THR A 1 187 ? -52.693 1.634 28.260 1.00 71.94 187 THR A CA 1
ATOM 1532 C C . THR A 1 187 ? -53.207 2.640 27.225 1.00 71.94 187 THR A C 1
ATOM 1534 O O . THR A 1 187 ? -53.054 2.430 26.022 1.00 71.94 187 THR A O 1
ATOM 1537 N N . HIS A 1 188 ? -53.771 3.763 27.678 1.00 75.69 188 HIS A N 1
ATOM 1538 C CA . HIS A 1 188 ? -54.243 4.838 26.807 1.00 75.69 188 HIS A CA 1
ATOM 1539 C C . HIS A 1 188 ? -53.105 5.430 25.966 1.00 75.69 188 HIS A C 1
ATOM 1541 O O . HIS A 1 188 ? -53.244 5.568 24.750 1.00 75.69 188 HIS A O 1
ATOM 1547 N N . PHE A 1 189 ? -51.962 5.733 26.583 1.00 68.25 189 PHE A N 1
ATOM 1548 C CA . PHE A 1 189 ? -50.824 6.316 25.874 1.00 68.25 189 PHE A CA 1
ATOM 1549 C C . PHE A 1 189 ? -50.104 5.321 24.968 1.00 68.25 189 PHE A C 1
ATOM 1551 O O . PHE A 1 189 ? -49.732 5.691 23.853 1.00 68.25 189 PHE A O 1
ATOM 1558 N N . LYS A 1 190 ? -49.996 4.054 25.382 1.00 71.25 190 LYS A N 1
ATOM 1559 C CA . LYS A 1 190 ? -49.469 2.976 24.538 1.00 71.25 190 LYS A CA 1
ATOM 1560 C C . LYS A 1 190 ? -50.287 2.819 23.252 1.00 71.25 190 LYS A C 1
ATOM 1562 O O . LYS A 1 190 ? -49.715 2.742 22.169 1.00 71.25 190 LYS A O 1
ATOM 1567 N N . ASN A 1 191 ? -51.617 2.850 23.355 1.00 74.56 191 ASN A N 1
ATOM 1568 C CA . ASN A 1 191 ? -52.503 2.739 22.193 1.00 74.56 191 ASN A CA 1
ATOM 1569 C C . ASN A 1 191 ? -52.493 3.997 21.312 1.00 74.56 191 ASN A C 1
ATOM 1571 O O . ASN A 1 191 ? -52.619 3.892 20.095 1.00 74.56 191 ASN A O 1
ATOM 1575 N N . ARG A 1 192 ? -52.351 5.186 21.909 1.00 71.88 192 ARG A N 1
ATOM 1576 C CA . ARG A 1 192 ? -52.392 6.464 21.184 1.00 71.88 192 ARG A CA 1
ATOM 1577 C C . ARG A 1 192 ? -51.122 6.750 20.385 1.00 71.88 192 ARG A C 1
ATOM 1579 O O . ARG A 1 192 ? -51.217 7.310 19.298 1.00 71.88 192 ARG A O 1
ATOM 1586 N N . PHE A 1 193 ? -49.956 6.413 20.928 1.00 73.88 193 PHE A N 1
ATOM 1587 C CA . PHE A 1 193 ? -48.664 6.763 20.328 1.00 73.88 193 PHE A CA 1
ATOM 1588 C C . PHE A 1 193 ? -47.937 5.572 19.694 1.00 73.88 193 PHE A C 1
ATOM 1590 O O . PHE A 1 193 ? -46.951 5.767 18.988 1.00 73.88 193 PHE A O 1
ATOM 1597 N N . GLY A 1 194 ? -48.440 4.353 19.904 1.00 77.69 194 GLY A N 1
ATOM 1598 C CA . GLY A 1 194 ? -47.788 3.121 19.480 1.00 77.69 194 GLY A CA 1
ATOM 1599 C C . GLY A 1 194 ? -46.754 2.637 20.499 1.00 77.69 194 GLY A C 1
ATOM 1600 O O . GLY A 1 194 ? -46.140 3.419 21.227 1.00 77.69 194 GLY A O 1
ATOM 1601 N N . GLU A 1 195 ? -46.563 1.320 20.546 1.00 71.12 195 GLU A N 1
ATOM 1602 C CA . GLU A 1 195 ? -45.727 0.640 21.542 1.00 71.12 195 GLU A CA 1
ATOM 1603 C C . GLU A 1 195 ? -44.265 1.105 21.504 1.00 71.12 195 GLU A C 1
ATOM 1605 O O . GLU A 1 195 ? -43.709 1.456 22.540 1.00 71.12 195 GLU A O 1
ATOM 1610 N N . GLU A 1 196 ? -43.680 1.231 20.312 1.00 70.88 196 GLU A N 1
ATOM 1611 C CA . GLU A 1 196 ? -42.275 1.622 20.153 1.00 70.88 196 GLU A CA 1
ATOM 1612 C C . GLU A 1 196 ? -41.992 3.059 20.634 1.00 70.88 196 GLU A C 1
ATOM 1614 O O . GLU A 1 196 ? -40.957 3.336 21.243 1.00 70.88 196 GLU A O 1
ATOM 1619 N N . VAL A 1 197 ? -42.913 3.994 20.377 1.00 71.19 197 VAL A N 1
ATOM 1620 C CA . VAL A 1 197 ? -42.772 5.398 20.799 1.00 71.19 197 VAL A CA 1
ATOM 1621 C C . VAL A 1 197 ? -42.983 5.519 22.305 1.00 71.19 197 VAL A C 1
ATOM 1623 O O . VAL A 1 197 ? -42.250 6.248 22.975 1.00 71.19 197 VAL A O 1
ATOM 1626 N N . PHE A 1 198 ? -43.946 4.772 22.849 1.00 75.38 198 PHE A N 1
ATOM 1627 C CA . PHE A 1 198 ? -44.223 4.740 24.279 1.00 75.38 198 PHE A CA 1
ATOM 1628 C C . PHE A 1 198 ? -43.045 4.173 25.083 1.00 75.38 198 PHE A C 1
ATOM 1630 O O . PHE A 1 198 ? -42.639 4.779 26.073 1.00 75.38 198 PHE A O 1
ATOM 1637 N N . GLU A 1 199 ? -42.444 3.063 24.645 1.00 74.56 199 GLU A N 1
ATOM 1638 C CA . GLU A 1 199 ? -41.283 2.467 25.319 1.00 74.56 199 GLU A CA 1
ATOM 1639 C C . GLU A 1 199 ? -40.068 3.399 25.317 1.00 74.56 199 GLU A C 1
ATOM 1641 O O . GLU A 1 199 ? -39.410 3.562 26.347 1.00 74.56 199 GLU A O 1
ATOM 1646 N N . LYS A 1 200 ? -39.800 4.079 24.194 1.00 72.06 200 LYS A N 1
ATOM 1647 C CA . LYS A 1 200 ? -38.727 5.082 24.116 1.00 72.06 200 LYS A CA 1
ATOM 1648 C C . LYS A 1 200 ? -38.995 6.266 25.047 1.00 72.06 200 LYS A C 1
ATOM 1650 O O . LYS A 1 200 ? -38.084 6.695 25.750 1.00 72.06 200 LYS A O 1
ATOM 1655 N N . ALA A 1 201 ? -40.231 6.765 25.097 1.00 70.56 201 ALA A N 1
ATOM 1656 C CA . ALA A 1 201 ? -40.613 7.858 25.990 1.00 70.56 201 ALA A CA 1
ATOM 1657 C C . ALA A 1 201 ? -40.495 7.466 27.474 1.00 70.56 201 ALA A C 1
ATOM 1659 O O . ALA A 1 201 ? -39.996 8.252 28.280 1.00 70.56 201 ALA A O 1
ATOM 1660 N N . LEU A 1 202 ? -40.885 6.238 27.829 1.00 75.81 202 LEU A N 1
ATOM 1661 C CA . LEU A 1 202 ? -40.745 5.712 29.186 1.00 75.81 202 LEU A CA 1
ATOM 1662 C C . LEU A 1 202 ? -39.268 5.547 29.573 1.00 75.81 202 LEU A C 1
ATOM 1664 O O . LEU A 1 202 ? -38.876 5.933 30.672 1.00 75.81 202 LEU A O 1
ATOM 1668 N N . GLY A 1 203 ? -38.439 5.039 28.655 1.00 71.31 203 GLY A N 1
ATOM 1669 C CA . GLY A 1 203 ? -36.993 4.913 28.851 1.00 71.31 203 GLY A CA 1
ATOM 1670 C C . GLY A 1 203 ? -36.310 6.261 29.092 1.00 71.31 203 GLY A C 1
ATOM 1671 O O . GLY A 1 203 ? -35.517 6.388 30.022 1.00 71.31 203 GLY A O 1
ATOM 1672 N N . VAL A 1 204 ? -36.675 7.290 28.320 1.00 73.62 204 VAL A N 1
ATOM 1673 C CA . VAL A 1 204 ? -36.197 8.666 28.538 1.00 73.62 204 VAL A CA 1
ATOM 1674 C C . VAL A 1 204 ? -36.675 9.204 29.891 1.00 73.62 204 VAL A C 1
ATOM 1676 O O . VAL A 1 204 ? -35.885 9.792 30.625 1.00 73.62 204 VAL A O 1
ATOM 1679 N N . GLY A 1 205 ? -37.935 8.964 30.266 1.00 72.31 205 GLY A N 1
ATOM 1680 C CA . GLY A 1 205 ? -38.473 9.370 31.567 1.00 72.31 205 GLY A CA 1
ATOM 1681 C C . GLY A 1 205 ? -37.731 8.744 32.754 1.00 72.31 205 GLY A C 1
ATOM 1682 O O . GLY A 1 205 ? -37.418 9.442 33.718 1.00 72.31 205 GLY A O 1
ATOM 1683 N N . LEU A 1 206 ? -37.385 7.458 32.663 1.00 72.81 206 LEU A N 1
ATOM 1684 C CA . LEU A 1 206 ? -36.607 6.755 33.689 1.00 72.81 206 LEU A CA 1
ATOM 1685 C C . LEU A 1 206 ? -35.165 7.276 33.772 1.00 72.81 206 LEU A C 1
ATOM 1687 O O . LEU A 1 206 ? -34.682 7.550 34.868 1.00 72.81 206 LEU A O 1
ATOM 1691 N N . GLN A 1 207 ? -34.506 7.507 32.633 1.00 69.56 207 GLN A N 1
ATOM 1692 C CA . GLN A 1 207 ? -33.163 8.105 32.607 1.00 69.56 207 GLN A CA 1
ATOM 1693 C C . GLN A 1 207 ? -33.139 9.520 33.199 1.00 69.56 207 GLN A C 1
ATOM 1695 O O . GLN A 1 207 ? -32.181 9.901 33.872 1.00 69.56 207 GLN A O 1
ATOM 1700 N N . LEU A 1 208 ? -34.199 10.302 32.987 1.00 68.81 208 LEU A N 1
ATOM 1701 C CA . LEU A 1 208 ? -34.338 11.631 33.584 1.00 68.81 208 LEU A CA 1
ATOM 1702 C C . LEU A 1 208 ? -34.576 11.569 35.095 1.00 68.81 208 LEU A C 1
ATOM 1704 O O . LEU A 1 208 ? -34.066 12.426 35.816 1.00 68.81 208 LEU A O 1
ATOM 1708 N N . ALA A 1 209 ? -35.287 10.549 35.582 1.00 67.69 209 ALA A N 1
ATOM 1709 C CA . ALA A 1 209 ? -35.458 10.315 37.014 1.00 67.69 209 ALA A CA 1
ATOM 1710 C C . ALA A 1 209 ? -34.131 9.940 37.706 1.00 67.69 209 ALA A C 1
ATOM 1712 O O . ALA A 1 209 ? -33.872 10.396 38.819 1.00 67.69 209 ALA A O 1
ATOM 1713 N N . GLU A 1 210 ? -33.263 9.174 37.037 1.00 67.62 210 GLU A N 1
ATOM 1714 C CA . GLU A 1 210 ? -31.924 8.818 37.540 1.00 67.62 210 GLU A CA 1
ATOM 1715 C C . GLU A 1 210 ? -30.915 9.979 37.464 1.00 67.62 210 GLU A C 1
ATOM 1717 O O . GLU A 1 210 ? -29.944 10.027 38.228 1.00 67.62 210 GLU A O 1
ATOM 1722 N N . HIS A 1 211 ? -31.148 10.954 36.580 1.00 72.12 211 HIS A N 1
ATOM 1723 C CA . HIS A 1 211 ? -30.262 12.099 36.373 1.00 72.12 211 HIS A CA 1
ATOM 1724 C C . HIS A 1 211 ? -30.997 13.449 36.485 1.00 72.12 211 HIS A C 1
ATOM 1726 O O . HIS A 1 211 ? -31.167 14.155 35.485 1.00 72.12 211 HIS A O 1
ATOM 1732 N N . PRO A 1 212 ? -31.329 13.901 37.715 1.00 73.31 212 PRO A N 1
ATOM 1733 C CA . PRO A 1 212 ? -32.148 15.095 37.946 1.00 73.31 212 PRO A CA 1
ATOM 1734 C C . PRO A 1 212 ? -31.575 16.393 37.369 1.00 73.31 212 PRO A C 1
ATOM 1736 O O . PRO A 1 212 ? -32.312 17.326 37.072 1.00 73.31 212 PRO A O 1
ATOM 1739 N N . LYS A 1 213 ? -30.250 16.460 37.191 1.00 75.75 213 LYS A N 1
ATOM 1740 C CA . LYS A 1 213 ? -29.561 17.632 36.628 1.00 75.75 213 LYS A CA 1
ATOM 1741 C C . LYS A 1 213 ? -29.905 17.875 35.155 1.00 75.75 213 LYS A C 1
ATOM 1743 O O . LYS A 1 213 ? -29.849 19.012 34.711 1.00 75.75 213 LYS A O 1
ATOM 1748 N N . ILE A 1 214 ? -30.282 16.824 34.425 1.00 74.62 214 ILE A N 1
ATOM 1749 C CA . ILE A 1 214 ? -30.602 16.875 32.990 1.00 74.62 214 ILE A CA 1
ATOM 1750 C C . ILE A 1 214 ? -32.071 17.288 32.770 1.00 74.62 214 ILE A C 1
ATOM 1752 O O . ILE A 1 214 ? -32.440 17.751 31.694 1.00 74.62 214 ILE A O 1
ATOM 1756 N N . ILE A 1 215 ? -32.916 17.188 33.805 1.00 71.44 215 ILE A N 1
ATOM 1757 C CA . ILE A 1 215 ? -34.347 17.520 33.732 1.00 71.44 215 ILE A CA 1
ATOM 1758 C C . ILE A 1 215 ? -34.565 18.969 33.285 1.00 71.44 215 ILE A C 1
ATOM 1760 O O . ILE A 1 215 ? -35.418 19.220 32.436 1.00 71.44 215 ILE A O 1
ATOM 1764 N N . GLU A 1 216 ? -33.805 19.920 33.829 1.00 73.19 216 GLU A N 1
ATOM 1765 C CA . GLU A 1 216 ? -33.969 21.341 33.496 1.00 73.19 216 GLU A CA 1
ATOM 1766 C C . GLU A 1 216 ? -33.542 21.654 32.053 1.00 73.19 216 GLU A C 1
ATOM 1768 O O . GLU A 1 216 ? -34.210 22.426 31.364 1.00 73.19 216 GLU A O 1
ATOM 1773 N N . GLU A 1 217 ? -32.506 20.982 31.544 1.00 74.19 217 GLU A N 1
ATOM 1774 C CA . GLU A 1 217 ? -32.071 21.106 30.145 1.00 74.19 217 GLU A CA 1
ATOM 1775 C C . GLU A 1 217 ? -33.115 20.532 29.177 1.00 74.19 217 GLU A C 1
ATOM 1777 O O . GLU A 1 217 ? -33.451 21.153 28.165 1.00 74.19 217 GLU A O 1
ATOM 1782 N N . VAL A 1 218 ? -33.695 19.376 29.512 1.00 71.31 218 VAL A N 1
ATOM 1783 C CA . VAL A 1 218 ? -34.741 18.754 28.691 1.00 71.31 218 VAL A CA 1
ATOM 1784 C C . VAL A 1 218 ? -36.043 19.552 28.737 1.00 71.31 218 VAL A C 1
ATOM 1786 O O . VAL A 1 218 ? -36.676 19.729 27.697 1.00 71.31 218 VAL A O 1
ATOM 1789 N N . LYS A 1 219 ? -36.425 20.115 29.890 1.00 72.94 219 LYS A N 1
ATOM 1790 C CA . LYS A 1 219 ? -37.567 21.042 29.980 1.00 72.94 219 LYS A CA 1
ATOM 1791 C C . LYS A 1 219 ? -37.362 22.274 29.102 1.00 72.94 219 LYS A C 1
ATOM 1793 O O . LYS A 1 219 ? -38.280 22.656 28.378 1.00 72.94 219 LYS A O 1
ATOM 1798 N N . ALA A 1 220 ? -36.174 22.880 29.139 1.00 76.81 220 ALA A N 1
ATOM 1799 C CA . ALA A 1 220 ? -35.854 24.033 28.302 1.00 76.81 220 ALA A CA 1
ATOM 1800 C C . ALA A 1 220 ? -35.966 23.692 26.807 1.00 76.81 220 ALA A C 1
ATOM 1802 O O . ALA A 1 220 ? -36.575 24.447 26.048 1.00 76.81 220 ALA A O 1
ATOM 1803 N N . PHE A 1 221 ? -35.468 22.521 26.400 1.00 76.44 221 PHE A N 1
ATOM 1804 C CA . PHE A 1 221 ? -35.571 22.032 25.025 1.00 76.44 221 PHE A CA 1
ATOM 1805 C C . PHE A 1 221 ? -37.022 21.776 24.583 1.00 76.44 221 PHE A C 1
ATOM 1807 O O . PHE A 1 221 ? -37.422 22.201 23.496 1.00 76.44 221 PHE A O 1
ATOM 1814 N N . ILE A 1 222 ? -37.833 21.125 25.425 1.00 74.38 222 ILE A N 1
ATOM 1815 C CA . ILE A 1 222 ? -39.253 20.860 25.138 1.00 74.38 222 ILE A CA 1
ATOM 1816 C C . ILE A 1 222 ? -40.025 22.177 24.994 1.00 74.38 222 ILE A C 1
ATOM 1818 O O . ILE A 1 222 ? -40.759 22.354 24.023 1.00 74.38 222 ILE A O 1
ATOM 1822 N N . ASN A 1 223 ? -39.812 23.132 25.903 1.00 73.94 223 ASN A N 1
ATOM 1823 C CA . ASN A 1 223 ? -40.467 24.442 25.848 1.00 73.94 223 ASN A CA 1
ATOM 1824 C C . ASN A 1 223 ? -40.049 25.245 24.609 1.00 73.94 223 ASN A C 1
ATOM 1826 O O . ASN A 1 223 ? -40.882 25.894 23.981 1.00 73.94 223 ASN A O 1
ATOM 1830 N N . GLN A 1 224 ? -38.778 25.166 24.210 1.00 79.19 224 GLN A N 1
ATOM 1831 C CA . GLN A 1 224 ? -38.300 25.785 22.975 1.00 79.19 224 GLN A CA 1
ATOM 1832 C C . GLN A 1 224 ? -38.981 25.183 21.738 1.00 79.19 224 GLN A C 1
ATOM 1834 O O . GLN A 1 224 ? -39.322 25.910 20.807 1.00 79.19 224 GLN A O 1
ATOM 1839 N N . LYS A 1 225 ? -39.203 23.864 21.718 1.00 74.06 225 LYS A N 1
ATOM 1840 C CA . LYS A 1 225 ? -39.895 23.186 20.616 1.00 74.06 225 LYS A CA 1
ATOM 1841 C C . LYS A 1 225 ? -41.384 23.524 20.557 1.00 74.06 225 LYS A C 1
ATOM 1843 O O . LYS A 1 225 ? -41.858 23.865 19.481 1.00 74.06 225 LYS A O 1
ATOM 1848 N N . LEU A 1 226 ? -42.077 23.532 21.694 1.00 70.12 226 LEU A N 1
ATOM 1849 C CA . LEU A 1 226 ? -43.497 23.900 21.769 1.00 70.12 226 LEU A CA 1
ATOM 1850 C C . LEU A 1 226 ? -43.751 25.364 21.380 1.00 70.12 226 LEU A C 1
ATOM 1852 O O . LEU A 1 226 ? -44.748 25.667 20.732 1.00 70.12 226 LEU A O 1
ATOM 1856 N N . ASN A 1 227 ? -42.841 26.275 21.730 1.00 70.81 227 ASN A N 1
ATOM 1857 C CA . ASN A 1 227 ? -42.959 27.684 21.344 1.00 70.81 227 ASN A CA 1
ATOM 1858 C C . ASN A 1 227 ? -42.670 27.922 19.853 1.00 70.81 227 ASN A C 1
ATOM 1860 O O . ASN A 1 227 ? -43.183 28.879 19.283 1.00 70.81 227 ASN A O 1
ATOM 1864 N N . ASN A 1 228 ? -41.877 27.055 19.217 1.00 64.44 228 ASN A N 1
ATOM 1865 C CA . ASN A 1 228 ? -41.581 27.139 17.786 1.00 64.44 228 ASN A CA 1
ATOM 1866 C C . ASN A 1 228 ? -42.673 26.520 16.897 1.00 64.44 228 ASN A C 1
ATOM 1868 O O . ASN A 1 228 ? -42.695 26.814 15.710 1.00 64.44 228 ASN A O 1
ATOM 1872 N N . GLU A 1 229 ? -43.551 25.671 17.437 1.00 53.97 229 GLU A N 1
ATOM 1873 C CA . GLU A 1 229 ? -44.684 25.089 16.695 1.00 53.97 229 GLU A CA 1
ATOM 1874 C C . GLU A 1 229 ? -45.964 25.945 16.771 1.00 53.97 229 GLU A C 1
ATOM 1876 O O . GLU A 1 229 ? -46.913 25.689 16.036 1.00 53.97 229 GLU A O 1
ATOM 1881 N N . ASN A 1 230 ? -45.989 26.971 17.632 1.00 49.00 230 ASN A N 1
ATOM 1882 C CA . ASN A 1 230 ? -47.124 27.887 17.819 1.00 49.00 230 ASN A CA 1
ATOM 1883 C C . ASN A 1 230 ? -46.958 29.257 17.118 1.00 49.00 230 ASN A C 1
ATOM 1885 O O . ASN A 1 230 ? -47.779 30.148 17.343 1.00 49.00 230 ASN A O 1
ATOM 1889 N N . ASN A 1 231 ? -45.921 29.426 16.289 1.00 43.16 231 ASN A N 1
ATOM 1890 C CA . ASN A 1 231 ? -45.692 30.578 15.399 1.00 43.16 231 ASN A CA 1
ATOM 1891 C C . ASN A 1 231 ? -45.671 30.109 13.942 1.00 43.16 231 ASN A C 1
ATOM 1893 O O . ASN A 1 231 ? -46.132 30.885 13.078 1.00 43.16 231 ASN A O 1
#

Radius of gyration: 38.37 Å; chains: 1; bounding box: 99×43×88 Å

Foldseek 3Di:
DEAEAADDPVVLVVVLVVQVVCVVVVNQWWKWKDWVNHTQRPTDSDSVCSCSCVVVDDPPTFWMKMWTDDPPDPDTYIYIHGHDPPPVPDVDDDPVVVVVVVVVVVVVVVVVVVVVVVVVVVVVVVVVVVVVVVVVVVVVVVVVVVVVVVVVVVVCVVVVDPDDDDDDDDDDDPVPDDPVVVVVVLVVVCVVPPVVVSVVVVVVVVVCVVPVVCVVVVVVVVVVVVVVVVD

pLDDT: mean 78.02, std 17.49, range [36.06, 97.75]

Sequence (231 aa):
MTKTLRYSTENIQLIFDNLKNIQTQGKARDFEIRIDDFITVQRTNDLSLFYCYQNALKRESNEVSFILYKGNSRKYDKYVLIRKEAKIFSPNESTTEYIESRVKQAVEEHKKKLEFERLKEENKSQKERIRELKQKVSGLEEKQKGDIKSLIELAKGFISKPNASGKADEDSPINGAENLEMAKMITHFKNRFGEEVFEKALGVGLQLAEHPKIIEEVKAFINQKLNNENN

Secondary structure (DSSP, 8-state):
-EEEEE--HHHHHHHHHHHHHHHHTT----EEEEETTEEEEEEE--GGGGGGGGGG--TT--EEEEEEE-TTSS-EEEEEEESS------TT--HHHHHHHHHHHHHHHHHHHHHHHHHHHHHHHHHHHHHHHHHHHHHHHHHHHHHHHHHHHHHHHHHS----S--------STTS-HHHHHHHHHHHHHHH-HHHHHHHHHHHHHHHH-HHHHHHHHHHHHHHHHHH--